Protein AF-A0A955RDA1-F1 (afdb_monomer_lite)

Radius of gyration: 28.71 Å; chains: 1; bounding box: 44×89×97 Å

pLDDT: mean 75.18, std 20.16, range [29.0, 97.94]

Sequence (264 aa):
MWWLALTSAWAAPAGDVTSTCAPGQLTEVRPADGAIVGPDVVVMAGFTGNCGIPAFQVVDDAAYTVQAELGVRDQVITYTPLSPLDPGTYTVMSWDYYTGVEQELSTFTVEAGADPVADPPAPVSLTVDAERSCVGGLSAFVTGTLTMPTDPTGWAVISLTVSTENGAQSTVTELWAGEPTIELRTTVFGGREVCVVATIENAAGDIVHTTDRTCAEAFDGCPDDTGLQGNAEEDPSGCGCATGGDGGWTLAGLALALLRRRRR

Structure (mmCIF, N/CA/C/O backbone):
data_AF-A0A955RDA1-F1
#
_entry.id   AF-A0A955RDA1-F1
#
loop_
_atom_site.group_PDB
_atom_site.id
_atom_site.type_symbol
_atom_site.label_atom_id
_atom_site.label_alt_id
_atom_site.label_comp_id
_atom_site.label_asym_id
_atom_site.label_entity_id
_atom_site.label_seq_id
_atom_site.pdbx_PDB_ins_code
_atom_site.Cartn_x
_atom_site.Cartn_y
_atom_site.Cartn_z
_atom_site.occupancy
_atom_site.B_iso_or_equiv
_atom_site.auth_seq_id
_atom_site.auth_comp_id
_atom_site.auth_asym_id
_atom_site.auth_atom_id
_atom_site.pdbx_PDB_model_num
ATOM 1 N N . MET A 1 1 ? -1.780 38.356 47.665 1.00 34.94 1 MET A N 1
ATOM 2 C CA . MET A 1 1 ? -1.761 37.228 46.712 1.00 34.94 1 MET A CA 1
ATOM 3 C C . MET A 1 1 ? -2.251 37.753 45.378 1.00 34.94 1 MET A C 1
ATOM 5 O O . MET A 1 1 ? -3.414 38.110 45.284 1.00 34.94 1 MET A O 1
ATOM 9 N N . TRP A 1 2 ? -1.350 37.907 44.412 1.00 29.00 2 TRP A N 1
ATOM 10 C CA . TRP A 1 2 ? -1.668 38.302 43.039 1.00 29.00 2 TRP A CA 1
ATOM 11 C C . TRP A 1 2 ? -1.389 37.086 42.154 1.00 29.00 2 TRP A C 1
ATOM 13 O O . TRP A 1 2 ? -0.291 36.538 42.214 1.00 29.00 2 TRP A O 1
ATOM 23 N N . TRP A 1 3 ? -2.395 36.638 41.405 1.00 31.70 3 TRP A N 1
ATOM 24 C CA . TRP A 1 3 ? -2.261 35.600 40.383 1.00 31.70 3 TRP A CA 1
ATOM 25 C C . TRP A 1 3 ? -1.814 36.260 39.075 1.00 31.70 3 TRP A C 1
ATOM 27 O O . TRP A 1 3 ? -2.473 37.182 38.598 1.00 31.70 3 TRP A O 1
ATOM 37 N N . LEU A 1 4 ? -0.703 35.798 38.503 1.00 43.72 4 LEU A N 1
ATOM 38 C CA . LEU A 1 4 ? -0.309 36.106 37.128 1.00 43.72 4 LEU A CA 1
ATOM 39 C C . LEU A 1 4 ? -0.913 35.033 36.218 1.00 43.72 4 LEU A C 1
ATOM 41 O O . LEU A 1 4 ? -0.471 33.887 36.228 1.00 43.72 4 LEU A O 1
ATOM 45 N N . ALA A 1 5 ? -1.935 35.411 35.452 1.00 39.62 5 ALA A N 1
ATOM 46 C CA . ALA A 1 5 ? -2.398 34.645 34.306 1.00 39.62 5 ALA A CA 1
ATOM 47 C C . ALA A 1 5 ? -1.409 34.871 33.153 1.00 39.62 5 ALA A C 1
ATOM 49 O O . ALA A 1 5 ? -1.331 35.965 32.597 1.00 39.62 5 ALA A O 1
ATOM 50 N N . LEU A 1 6 ? -0.625 33.847 32.821 1.00 38.38 6 LEU A N 1
ATOM 51 C CA . LEU A 1 6 ? 0.150 33.795 31.586 1.00 38.38 6 LEU A CA 1
ATOM 52 C C . LEU A 1 6 ? -0.786 33.321 30.474 1.00 38.38 6 LEU A C 1
ATOM 54 O O . LEU A 1 6 ? -1.032 32.130 30.319 1.00 38.38 6 LEU A O 1
ATOM 58 N N . THR A 1 7 ? -1.333 34.265 29.713 1.00 39.06 7 THR A N 1
ATOM 59 C CA . THR A 1 7 ? -1.915 33.974 28.403 1.00 39.06 7 THR A CA 1
ATOM 60 C C . THR A 1 7 ? -0.764 33.658 27.453 1.00 39.06 7 THR A C 1
ATOM 62 O O . THR A 1 7 ? -0.055 34.562 27.007 1.00 39.06 7 THR A O 1
ATOM 65 N N . SER A 1 8 ? -0.547 32.381 27.161 1.00 37.19 8 SER A N 1
ATOM 66 C CA . SER A 1 8 ? 0.287 31.931 26.050 1.00 37.19 8 SER A CA 1
ATOM 67 C C . SER A 1 8 ? -0.414 32.289 24.738 1.00 37.19 8 SER A C 1
ATOM 69 O O . SER A 1 8 ? -1.127 31.485 24.146 1.00 37.19 8 SER A O 1
ATOM 71 N N . ALA A 1 9 ? -0.230 33.529 24.288 1.00 37.16 9 ALA A N 1
ATOM 72 C CA . ALA A 1 9 ? -0.470 33.891 22.902 1.00 37.16 9 ALA A CA 1
ATOM 73 C C . ALA A 1 9 ? 0.606 33.186 22.067 1.00 37.16 9 ALA A C 1
ATOM 75 O O . ALA A 1 9 ? 1.753 33.631 22.016 1.00 37.16 9 ALA A O 1
ATOM 76 N N . TRP A 1 10 ? 0.253 32.048 21.471 1.00 46.31 10 TRP A N 1
ATOM 77 C CA . TRP A 1 10 ? 1.063 31.448 20.421 1.00 46.31 10 TRP A CA 1
ATOM 78 C C . TRP A 1 10 ? 1.068 32.435 19.257 1.00 46.31 10 TRP A C 1
ATOM 80 O O . TRP A 1 10 ? 0.040 32.699 18.635 1.00 46.31 10 TRP A O 1
ATOM 90 N N . ALA A 1 11 ? 2.219 33.061 19.032 1.00 35.66 11 ALA A N 1
ATOM 91 C CA . ALA A 1 11 ? 2.448 33.870 17.854 1.00 35.66 11 ALA A CA 1
ATOM 92 C C . ALA A 1 11 ? 2.353 32.945 16.636 1.00 35.66 11 ALA A C 1
ATOM 94 O O . ALA A 1 11 ? 3.215 32.090 16.446 1.00 35.66 11 ALA A O 1
ATOM 95 N N . ALA A 1 12 ? 1.303 33.101 15.829 1.00 38.84 12 ALA A N 1
ATOM 96 C CA . ALA A 1 12 ? 1.269 32.506 14.503 1.00 38.84 12 ALA A CA 1
ATOM 97 C C . ALA A 1 12 ? 2.437 33.102 13.697 1.00 38.84 12 ALA A C 1
ATOM 99 O O . ALA A 1 12 ? 2.541 34.335 13.626 1.00 38.84 12 ALA A O 1
ATOM 100 N N . PRO A 1 13 ? 3.345 32.296 13.121 1.00 40.00 13 PRO A N 1
ATOM 101 C CA . PRO A 1 13 ? 4.331 32.835 12.204 1.00 40.00 13 PRO A CA 1
ATOM 102 C C . PRO A 1 13 ? 3.598 33.423 10.993 1.00 40.00 13 PRO A C 1
ATOM 104 O O . PRO A 1 13 ? 2.998 32.713 10.193 1.00 40.00 13 PRO A O 1
ATOM 107 N N . ALA A 1 14 ? 3.640 34.751 10.878 1.00 42.72 14 ALA A N 1
ATOM 108 C CA . ALA A 1 14 ? 3.279 35.469 9.669 1.00 42.72 14 ALA A CA 1
ATOM 109 C C . ALA A 1 14 ? 4.355 35.193 8.614 1.00 42.72 14 ALA A C 1
ATOM 111 O O . ALA A 1 14 ? 5.395 35.851 8.562 1.00 42.72 14 ALA A O 1
ATOM 112 N N . GLY A 1 15 ? 4.100 34.182 7.800 1.00 35.94 15 GLY A N 1
ATOM 113 C CA . GLY A 1 15 ? 4.870 33.863 6.618 1.00 35.94 15 GLY A CA 1
ATOM 114 C C . GLY A 1 15 ? 4.020 32.967 5.745 1.00 35.94 15 GLY A C 1
ATOM 115 O O . GLY A 1 15 ? 4.116 31.752 5.865 1.00 35.94 15 GLY A O 1
ATOM 116 N N . ASP A 1 16 ? 3.203 33.567 4.875 1.00 45.34 16 ASP A N 1
ATOM 117 C CA . ASP A 1 16 ? 2.649 32.883 3.705 1.00 45.34 16 ASP A CA 1
ATOM 118 C C . ASP A 1 16 ? 3.821 32.510 2.788 1.00 45.34 16 ASP A C 1
ATOM 120 O O . ASP A 1 16 ? 4.103 33.145 1.769 1.00 45.34 16 ASP A O 1
ATOM 124 N N . VAL A 1 17 ? 4.552 31.468 3.175 1.00 44.44 17 VAL A N 1
ATOM 125 C CA . VAL A 1 17 ? 5.280 30.658 2.220 1.00 44.44 17 VAL A CA 1
ATOM 126 C C . VAL A 1 17 ? 4.176 29.913 1.492 1.00 44.44 17 VAL A C 1
ATOM 128 O O . VAL A 1 17 ? 3.706 28.875 1.947 1.00 44.44 17 VAL A O 1
ATOM 131 N N . THR A 1 18 ? 3.707 30.485 0.384 1.00 48.09 18 THR A N 1
ATOM 132 C CA . THR A 1 18 ? 2.924 29.743 -0.603 1.00 48.09 18 THR A CA 1
ATOM 133 C C . THR A 1 18 ? 3.854 28.680 -1.169 1.00 48.09 18 THR A C 1
ATOM 135 O O . THR A 1 18 ? 4.494 28.852 -2.204 1.00 48.09 18 THR A O 1
ATOM 138 N N . SER A 1 19 ? 4.015 27.594 -0.416 1.00 47.59 19 SER A N 1
ATOM 139 C CA . SER A 1 19 ? 4.599 26.371 -0.920 1.00 47.59 19 SER A CA 1
ATOM 140 C C . SER A 1 19 ? 3.778 26.024 -2.154 1.00 47.59 19 SER A C 1
ATOM 142 O O . SER A 1 19 ? 2.581 25.769 -2.060 1.00 47.59 19 SER A O 1
ATOM 144 N N . THR A 1 20 ? 4.392 26.061 -3.338 1.00 54.69 20 THR A N 1
ATOM 145 C CA . THR A 1 20 ? 3.747 25.594 -4.579 1.00 54.69 20 THR A CA 1
ATOM 146 C C . THR A 1 20 ? 3.548 24.080 -4.571 1.00 54.69 20 THR A C 1
ATOM 148 O O . THR A 1 20 ? 3.107 23.499 -5.558 1.00 54.69 20 THR A O 1
ATOM 151 N N . CYS A 1 21 ? 3.931 23.437 -3.474 1.00 58.72 21 CYS A N 1
ATOM 152 C CA . CYS A 1 21 ? 3.768 22.035 -3.239 1.00 58.72 21 CYS A CA 1
ATOM 153 C C . CYS A 1 21 ? 2.372 21.790 -2.661 1.00 58.72 21 CYS A C 1
ATOM 155 O O . CYS A 1 21 ? 2.090 22.175 -1.527 1.00 58.72 21 CYS A O 1
ATOM 157 N N . ALA A 1 22 ? 1.490 21.193 -3.464 1.00 61.47 22 ALA A N 1
ATOM 158 C CA . ALA A 1 22 ? 0.190 20.753 -2.980 1.00 61.47 22 ALA A CA 1
ATOM 159 C C . ALA A 1 22 ? 0.397 19.636 -1.941 1.00 61.47 22 ALA A C 1
ATOM 161 O O . ALA A 1 22 ? 1.207 18.739 -2.196 1.00 61.47 22 ALA A O 1
ATOM 162 N N . PRO A 1 23 ? -0.291 19.680 -0.788 1.00 65.50 23 PRO A N 1
ATOM 163 C CA . PRO A 1 23 ? -0.200 18.616 0.202 1.00 65.50 23 PRO A CA 1
ATOM 164 C C . PRO A 1 23 ? -0.571 17.274 -0.424 1.00 65.50 23 PRO A C 1
ATOM 166 O O . PRO A 1 23 ? -1.362 17.220 -1.373 1.00 65.50 23 PRO A O 1
ATOM 169 N N . GLY A 1 24 ? 0.021 16.203 0.110 1.00 72.81 24 GLY A N 1
ATOM 170 C CA . GLY A 1 24 ? -0.307 14.854 -0.321 1.00 72.81 24 GLY A CA 1
ATOM 171 C C . GLY A 1 24 ? -1.814 14.619 -0.205 1.00 72.81 24 GLY A C 1
ATOM 172 O O . GLY A 1 24 ? -2.384 14.820 0.866 1.00 72.81 24 GLY A O 1
ATOM 173 N N . GLN A 1 25 ? -2.477 14.240 -1.295 1.00 82.62 25 GLN A N 1
ATOM 174 C CA . GLN A 1 25 ? -3.901 13.919 -1.272 1.00 82.62 25 GLN A CA 1
ATOM 175 C C . GLN A 1 25 ? -4.067 12.468 -0.843 1.00 82.62 25 GLN A C 1
ATOM 177 O O . GLN A 1 25 ? -3.464 11.585 -1.452 1.00 82.62 25 GLN A O 1
ATOM 182 N N . LEU A 1 26 ? -4.882 12.228 0.187 1.00 86.56 26 LEU A N 1
ATOM 183 C CA . LEU A 1 26 ? -5.246 10.874 0.590 1.00 86.56 26 LEU A CA 1
ATOM 184 C C . LEU A 1 26 ? -5.910 10.167 -0.596 1.00 86.56 26 LEU A C 1
ATOM 186 O O . LEU A 1 26 ? -6.929 10.640 -1.103 1.00 86.56 26 LEU A O 1
ATOM 190 N N . THR A 1 27 ? -5.342 9.049 -1.028 1.00 87.06 27 THR A N 1
ATOM 191 C CA . THR A 1 27 ? -6.008 8.147 -1.972 1.00 87.06 27 THR A CA 1
ATOM 192 C C . THR A 1 27 ? -6.869 7.154 -1.222 1.00 87.06 27 THR A C 1
ATOM 194 O O . THR A 1 27 ? -8.008 6.906 -1.609 1.00 87.06 27 THR A O 1
ATOM 197 N N . GLU A 1 28 ? -6.342 6.632 -0.117 1.00 85.88 28 GLU A N 1
ATOM 198 C CA . GLU A 1 28 ? -6.996 5.596 0.655 1.00 85.88 28 GLU A CA 1
ATOM 199 C C . GLU A 1 28 ? -6.467 5.528 2.088 1.00 85.88 28 GLU A C 1
ATOM 201 O O . GLU A 1 28 ? -5.303 5.818 2.352 1.00 85.88 28 GLU A O 1
ATOM 206 N N . VAL A 1 29 ? -7.330 5.107 3.013 1.00 89.50 29 VAL A N 1
ATOM 207 C CA . VAL A 1 29 ? -6.980 4.769 4.393 1.00 89.50 29 VAL A CA 1
ATOM 208 C C . VAL A 1 29 ? -7.647 3.455 4.789 1.00 89.50 29 VAL A C 1
ATOM 210 O O . VAL A 1 29 ? -8.778 3.155 4.375 1.00 89.50 29 VAL A O 1
ATOM 213 N N . ARG A 1 30 ? -6.925 2.653 5.571 1.00 86.56 30 ARG A N 1
ATOM 214 C CA . ARG A 1 30 ? -7.402 1.401 6.151 1.00 86.56 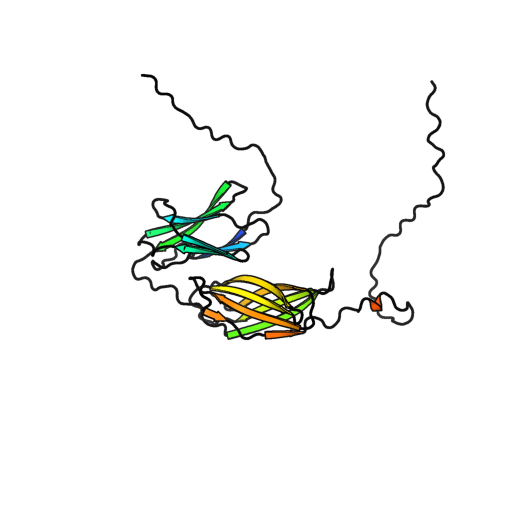30 ARG A CA 1
ATOM 215 C C . ARG A 1 30 ? -6.990 1.292 7.626 1.00 86.56 30 ARG A C 1
ATOM 217 O O . ARG A 1 30 ? -5.851 1.633 7.930 1.00 86.56 30 ARG A O 1
ATOM 224 N N . PRO A 1 31 ? -7.850 0.782 8.527 1.00 87.62 31 PRO A N 1
ATOM 225 C CA . PRO A 1 31 ? -9.229 0.348 8.286 1.00 87.62 31 PRO A CA 1
ATOM 226 C C . PRO A 1 31 ? -10.124 1.465 7.737 1.00 87.62 31 PRO A C 1
ATOM 228 O O . PRO A 1 31 ? -9.849 2.643 7.938 1.00 87.62 31 PRO A O 1
ATOM 231 N N . ALA A 1 32 ? -11.136 1.092 6.952 1.00 86.19 32 ALA A N 1
ATOM 232 C CA . ALA A 1 32 ? -12.073 2.071 6.409 1.00 86.19 32 ALA A CA 1
ATOM 233 C C . ALA A 1 32 ? -12.897 2.703 7.540 1.00 86.19 32 ALA A C 1
ATOM 235 O O . ALA A 1 32 ? -13.037 2.118 8.615 1.00 86.19 32 ALA A O 1
ATOM 236 N N . ASP A 1 33 ? -13.479 3.871 7.282 1.00 91.69 33 ASP A N 1
ATOM 237 C CA . ASP A 1 33 ? -14.340 4.526 8.262 1.00 91.69 33 ASP A CA 1
ATOM 238 C C . ASP A 1 33 ? -15.520 3.623 8.676 1.00 91.69 33 ASP A C 1
ATOM 240 O O . ASP A 1 33 ? -16.206 3.034 7.835 1.00 91.69 33 ASP A O 1
ATOM 244 N N . GLY A 1 34 ? -15.719 3.474 9.984 1.00 88.62 34 GLY A N 1
ATOM 245 C CA . GLY A 1 34 ? -16.698 2.580 10.600 1.00 88.62 34 GLY A CA 1
ATOM 246 C C . GLY A 1 34 ? -16.328 1.091 10.600 1.00 88.62 34 GLY A C 1
ATOM 247 O O . GLY A 1 34 ? -17.176 0.268 10.948 1.00 88.62 34 GLY A O 1
ATOM 248 N N . ALA A 1 35 ? -15.108 0.712 10.205 1.00 88.25 35 ALA A N 1
ATOM 249 C CA . ALA A 1 35 ? -14.690 -0.689 10.193 1.00 88.25 35 ALA A CA 1
ATOM 250 C C . ALA A 1 35 ? -14.601 -1.285 11.607 1.00 88.25 35 ALA A C 1
ATOM 252 O O . ALA A 1 35 ? -14.202 -0.612 12.556 1.00 88.25 35 ALA A O 1
ATOM 253 N N . ILE A 1 36 ? -14.914 -2.579 11.720 1.00 89.88 36 ILE A N 1
ATOM 254 C CA . ILE A 1 36 ? -14.702 -3.383 12.928 1.00 89.88 36 ILE A CA 1
ATOM 255 C C . ILE A 1 36 ? -13.543 -4.342 12.657 1.00 89.88 36 ILE A C 1
ATOM 257 O O . ILE A 1 36 ? -13.564 -5.061 11.656 1.00 89.88 36 ILE A O 1
ATOM 261 N N . VAL A 1 37 ? -12.533 -4.336 13.522 1.00 88.50 37 VAL A N 1
ATOM 262 C CA . VAL A 1 37 ? -11.271 -5.067 13.334 1.00 88.50 37 VAL A CA 1
ATOM 263 C C . VAL A 1 37 ? -10.818 -5.771 14.612 1.00 88.50 37 VAL A C 1
ATOM 265 O O . VAL A 1 37 ? -11.291 -5.475 15.711 1.00 88.50 37 VAL A O 1
ATOM 268 N N . GLY A 1 38 ? -9.891 -6.716 14.460 1.00 88.31 38 GLY A N 1
ATOM 269 C CA . GLY A 1 38 ? -9.217 -7.367 15.581 1.00 88.31 38 GLY A CA 1
ATOM 270 C C . GLY A 1 38 ? -8.158 -6.479 16.251 1.00 88.31 38 GLY A C 1
ATOM 271 O O . GLY A 1 38 ? -7.782 -5.435 15.715 1.00 88.31 38 GLY A O 1
ATOM 272 N N . PRO A 1 39 ? -7.648 -6.902 17.421 1.00 89.94 39 PRO A N 1
ATOM 273 C CA . PRO A 1 39 ? -6.680 -6.135 18.208 1.00 89.94 39 PRO A CA 1
ATOM 274 C C . PRO A 1 39 ? -5.299 -6.023 17.542 1.00 89.94 39 PRO A C 1
ATOM 276 O O . PRO A 1 39 ? -4.584 -5.058 17.788 1.00 89.94 39 PRO A O 1
ATOM 279 N N . ASP A 1 40 ? -4.941 -6.953 16.655 1.00 87.75 40 ASP A N 1
ATOM 280 C CA . ASP A 1 40 ? -3.674 -6.955 15.904 1.00 87.75 40 ASP A CA 1
ATOM 281 C C . ASP A 1 40 ? -3.772 -6.173 14.578 1.00 87.75 40 ASP A C 1
ATOM 283 O O . ASP A 1 40 ? -3.143 -6.517 13.577 1.00 87.75 40 ASP A O 1
ATOM 287 N N . VAL A 1 41 ? -4.623 -5.145 14.532 1.00 87.50 41 VAL A N 1
ATOM 288 C CA . VAL A 1 41 ? -4.814 -4.329 13.332 1.00 87.50 41 VAL A CA 1
ATOM 289 C C . VAL A 1 41 ? -3.553 -3.539 12.999 1.00 87.50 41 VAL A C 1
ATOM 291 O O . VAL A 1 41 ? -2.942 -2.912 13.861 1.00 87.50 41 VAL A O 1
ATOM 294 N N . VAL A 1 42 ? -3.214 -3.500 11.715 1.00 88.88 42 VAL A N 1
ATOM 295 C CA . VAL A 1 42 ? -2.256 -2.540 11.174 1.00 88.88 42 VAL A CA 1
ATOM 296 C C . VAL A 1 42 ? -3.018 -1.499 10.360 1.00 88.88 42 VAL A C 1
ATOM 298 O O . VAL A 1 42 ? -3.954 -1.822 9.628 1.00 88.88 42 VAL A O 1
ATOM 301 N N . VAL A 1 43 ? -2.654 -0.233 10.543 1.00 90.62 43 VAL A N 1
ATOM 302 C CA . VAL A 1 43 ? -3.303 0.900 9.883 1.00 90.62 43 VAL A CA 1
ATOM 303 C C . VAL A 1 43 ? -2.434 1.347 8.716 1.00 90.62 43 VAL A C 1
ATOM 305 O O . VAL A 1 43 ? -1.214 1.423 8.833 1.00 90.62 43 VAL A O 1
ATOM 308 N N . MET A 1 44 ? -3.052 1.658 7.585 1.00 90.25 44 MET A N 1
ATOM 309 C CA . MET A 1 44 ? -2.356 2.110 6.389 1.00 90.25 44 MET A CA 1
ATOM 310 C C . MET A 1 44 ? -3.011 3.329 5.775 1.00 90.25 44 MET A C 1
ATOM 312 O O . MET A 1 44 ? -4.230 3.487 5.842 1.00 90.25 44 MET A O 1
ATOM 316 N N . ALA A 1 45 ? -2.212 4.150 5.106 1.00 89.50 45 ALA A N 1
ATOM 317 C CA . ALA A 1 45 ? -2.731 5.214 4.263 1.00 89.50 45 ALA A CA 1
ATOM 318 C C . ALA A 1 45 ? -1.867 5.429 3.025 1.00 89.50 45 ALA A C 1
ATOM 320 O O . ALA A 1 45 ? -0.644 5.530 3.118 1.00 89.50 45 ALA A O 1
ATOM 321 N N . GLY A 1 46 ? -2.524 5.512 1.872 1.00 88.50 46 GLY A N 1
ATOM 322 C CA . GLY A 1 46 ? -1.928 5.902 0.604 1.00 88.50 46 GLY A CA 1
ATOM 323 C C . GLY A 1 46 ? -2.132 7.390 0.345 1.00 88.50 46 GLY A C 1
ATOM 324 O O . GLY A 1 46 ? -3.212 7.940 0.579 1.00 88.50 46 GLY A O 1
ATOM 325 N N . PHE A 1 47 ? -1.091 8.042 -0.162 1.00 86.19 47 PHE A N 1
ATOM 326 C CA . PHE A 1 47 ? -1.125 9.439 -0.571 1.00 86.19 47 PHE A CA 1
ATOM 327 C C . PHE A 1 47 ? -0.665 9.598 -2.021 1.00 86.19 47 PHE A C 1
ATOM 329 O O . PHE A 1 47 ? 0.075 8.788 -2.568 1.00 86.19 47 PHE A O 1
ATOM 336 N N . THR A 1 48 ? -1.080 10.687 -2.656 1.00 82.19 48 THR A N 1
ATOM 337 C CA . THR A 1 48 ? -0.549 11.138 -3.948 1.00 82.19 48 THR A CA 1
ATOM 338 C C . THR A 1 48 ? 0.033 12.529 -3.808 1.00 82.19 48 THR A C 1
ATOM 340 O O . THR A 1 48 ? -0.484 13.346 -3.057 1.00 82.19 48 THR A O 1
ATOM 343 N N . GLY A 1 49 ? 1.093 12.830 -4.553 1.00 73.50 49 GLY A N 1
ATOM 344 C CA . GLY A 1 49 ? 1.727 14.147 -4.547 1.00 73.50 49 GLY A CA 1
ATOM 345 C C . GLY A 1 49 ? 3.240 14.074 -4.372 1.00 73.50 49 GLY A C 1
ATOM 346 O O . GLY A 1 49 ? 3.810 13.031 -4.069 1.00 73.50 49 GLY A O 1
ATOM 347 N N . ASN A 1 50 ? 3.900 15.213 -4.582 1.00 64.44 50 ASN A N 1
ATOM 348 C CA . ASN A 1 50 ? 5.366 15.302 -4.651 1.00 64.44 50 ASN A CA 1
ATOM 349 C C . ASN A 1 50 ? 5.990 15.971 -3.417 1.00 64.44 50 ASN A C 1
ATOM 351 O O . ASN A 1 50 ? 7.183 16.266 -3.402 1.00 64.44 50 ASN A O 1
ATOM 355 N N . CYS A 1 51 ? 5.179 16.270 -2.405 1.00 66.25 51 CYS A N 1
ATOM 356 C CA . CYS A 1 51 ? 5.471 17.308 -1.414 1.00 66.25 51 CYS A CA 1
ATOM 357 C C . CYS A 1 51 ? 5.774 16.769 -0.024 1.00 66.25 51 CYS A C 1
ATOM 359 O O . CYS A 1 51 ? 5.770 17.511 0.955 1.00 66.25 51 CYS A O 1
ATOM 361 N N . GLY A 1 52 ? 6.078 15.476 0.033 1.00 67.25 52 GLY A N 1
ATOM 362 C CA . GLY A 1 52 ? 6.193 14.741 1.273 1.00 67.25 52 GLY A CA 1
ATOM 363 C C . GLY A 1 52 ? 4.842 14.212 1.734 1.00 67.25 52 GLY A C 1
ATOM 364 O O . GLY A 1 52 ? 3.776 14.617 1.272 1.00 67.25 52 GLY A O 1
ATOM 365 N N . ILE A 1 53 ? 4.940 13.257 2.639 1.00 75.19 53 ILE A N 1
ATOM 366 C CA . ILE A 1 53 ? 3.819 12.546 3.227 1.00 75.19 53 ILE A CA 1
ATOM 367 C C . ILE A 1 53 ? 3.455 13.283 4.522 1.00 75.19 53 ILE A C 1
ATOM 369 O O . ILE A 1 53 ? 4.375 13.690 5.245 1.00 75.19 53 ILE A O 1
ATOM 373 N N . PRO A 1 54 ? 2.161 13.512 4.816 1.00 82.50 54 PRO A N 1
ATOM 374 C CA . PRO A 1 54 ? 1.774 14.134 6.073 1.00 82.50 54 PRO A CA 1
ATOM 375 C C . PRO A 1 54 ? 2.197 13.242 7.238 1.00 82.50 54 PRO A C 1
ATOM 377 O O . PRO A 1 54 ? 2.398 12.035 7.099 1.00 82.50 54 PRO A O 1
ATOM 380 N N . ALA A 1 55 ? 2.317 13.826 8.419 1.00 87.25 55 ALA A N 1
ATOM 381 C CA . ALA A 1 55 ? 2.447 12.992 9.595 1.00 87.25 55 ALA A CA 1
ATOM 382 C C . ALA A 1 55 ? 1.148 12.237 9.850 1.00 87.25 55 ALA A C 1
ATOM 384 O O . ALA A 1 55 ? 0.065 12.700 9.489 1.00 87.25 55 ALA A O 1
ATOM 385 N N . PHE A 1 56 ? 1.274 11.089 10.502 1.00 90.81 56 PHE A N 1
ATOM 386 C CA . PHE A 1 56 ? 0.203 10.121 10.628 1.00 90.81 56 PHE A CA 1
ATOM 387 C C . PHE A 1 56 ? 0.239 9.490 12.011 1.00 90.81 56 PHE A C 1
ATOM 389 O O . PHE A 1 56 ? 1.306 9.106 12.497 1.00 90.81 56 PHE A O 1
ATOM 396 N N . GLN A 1 57 ? -0.919 9.403 12.651 1.00 94.62 57 GLN A N 1
ATOM 397 C CA . GLN A 1 57 ? -1.048 8.803 13.970 1.00 94.62 57 GLN A CA 1
ATOM 398 C C . GLN A 1 57 ? -2.416 8.161 14.153 1.00 94.62 57 GLN A C 1
ATOM 400 O O . GLN A 1 57 ? -3.403 8.581 13.551 1.00 94.62 57 GLN A O 1
ATOM 405 N N . VAL A 1 58 ? -2.469 7.180 15.044 1.00 96.81 58 VAL A N 1
ATOM 406 C CA . VAL A 1 58 ? -3.715 6.593 15.529 1.00 96.81 58 VAL A CA 1
ATOM 407 C C . VAL A 1 58 ? -3.890 7.030 16.974 1.00 96.81 58 VAL A C 1
ATOM 409 O O . VAL A 1 58 ? -2.947 6.952 17.765 1.00 96.81 58 VAL A O 1
ATOM 412 N N . VAL A 1 59 ? -5.077 7.522 17.308 1.00 96.94 59 VAL A N 1
ATOM 413 C CA . VAL A 1 59 ? -5.438 7.923 18.670 1.00 96.94 59 VAL A CA 1
ATOM 414 C C . VAL A 1 59 ? -6.602 7.083 19.176 1.00 96.94 59 VAL A C 1
ATOM 416 O O . VAL A 1 59 ? -7.451 6.671 18.387 1.00 96.94 59 VAL A O 1
ATOM 419 N N . ASP A 1 60 ? -6.625 6.806 20.475 1.00 96.25 60 ASP A N 1
ATOM 420 C CA . ASP A 1 60 ? -7.769 6.174 21.136 1.00 96.25 60 ASP A CA 1
ATOM 421 C C . ASP A 1 60 ? -8.902 7.181 21.421 1.00 96.25 60 ASP A C 1
ATOM 423 O O . ASP A 1 60 ? -8.798 8.380 21.140 1.00 96.25 60 ASP A O 1
ATOM 427 N N . ASP A 1 61 ? -10.003 6.695 21.993 1.00 92.75 61 ASP A N 1
ATOM 428 C CA . ASP A 1 61 ? -11.175 7.497 22.364 1.00 92.75 61 ASP A CA 1
ATOM 429 C C . ASP A 1 61 ? -10.885 8.553 23.449 1.00 92.75 61 ASP A C 1
ATOM 431 O O . ASP A 1 61 ? -11.609 9.546 23.573 1.00 92.75 61 ASP A O 1
ATOM 435 N N . ALA A 1 62 ? -9.803 8.373 24.206 1.00 94.19 62 ALA A N 1
ATOM 436 C CA . ALA A 1 62 ? -9.273 9.329 25.168 1.00 94.19 62 ALA A CA 1
ATOM 437 C C . ALA A 1 62 ? -8.249 10.306 24.550 1.00 94.19 62 ALA A C 1
ATOM 439 O O . ALA A 1 62 ? -7.679 11.133 25.272 1.00 94.19 62 ALA A O 1
ATOM 440 N N . ALA A 1 63 ? -8.069 10.265 23.226 1.00 91.62 63 ALA A N 1
ATOM 441 C CA . ALA A 1 63 ? -7.134 11.065 22.440 1.00 91.62 63 ALA A CA 1
ATOM 442 C C . ALA A 1 63 ? -5.649 10.836 22.782 1.00 91.62 63 ALA A C 1
ATOM 444 O O . ALA A 1 63 ? -4.809 11.711 22.543 1.00 91.62 63 ALA A O 1
ATOM 445 N N . TYR A 1 64 ? -5.295 9.670 23.325 1.00 94.88 64 TYR A N 1
ATOM 446 C CA . TYR A 1 64 ? -3.904 9.257 23.466 1.00 94.88 64 TYR A CA 1
ATOM 447 C C . TYR A 1 64 ? -3.398 8.619 22.177 1.00 94.88 64 TYR A C 1
ATOM 449 O O . TYR A 1 64 ? -4.036 7.744 21.596 1.00 94.88 64 TYR A O 1
ATOM 457 N N . THR A 1 65 ? -2.207 9.033 21.745 1.00 96.19 65 THR A N 1
ATOM 458 C CA . THR A 1 65 ? -1.529 8.424 20.599 1.00 96.19 65 THR A CA 1
ATOM 459 C C . THR A 1 65 ? -1.098 6.999 20.930 1.00 96.19 65 THR A C 1
ATOM 461 O O . THR A 1 65 ? -0.317 6.768 21.862 1.00 96.19 65 THR A O 1
ATOM 464 N N . VAL A 1 66 ? -1.563 6.056 20.115 1.00 96.88 66 VAL A N 1
ATOM 465 C CA . VAL A 1 66 ? -1.112 4.666 20.120 1.00 96.88 66 VAL A CA 1
ATOM 466 C C . VAL A 1 66 ? 0.399 4.634 19.868 1.00 96.88 66 VAL A C 1
ATOM 468 O O . VAL A 1 66 ? 0.951 5.446 19.131 1.00 96.88 66 VAL A O 1
ATOM 471 N N . GLN A 1 67 ? 1.123 3.734 20.524 1.00 96.62 67 GLN A N 1
ATOM 472 C CA . GLN A 1 67 ? 2.545 3.551 20.225 1.00 96.62 67 GLN A CA 1
ATOM 473 C C . GLN A 1 67 ? 2.689 2.555 19.078 1.00 96.62 67 GLN A C 1
ATOM 475 O O . GLN A 1 67 ? 2.102 1.474 19.133 1.00 96.62 67 GLN A O 1
ATOM 480 N N . ALA A 1 68 ? 3.474 2.902 18.060 1.00 94.50 68 ALA A N 1
ATOM 481 C CA . ALA A 1 68 ? 3.596 2.104 16.846 1.00 94.50 68 ALA A CA 1
ATOM 482 C C . ALA A 1 68 ? 4.963 2.234 16.174 1.00 94.50 68 ALA A C 1
ATOM 484 O O . ALA A 1 68 ? 5.681 3.221 16.361 1.00 94.50 68 ALA A O 1
ATOM 485 N N . GLU A 1 69 ? 5.280 1.247 15.343 1.00 92.12 69 GLU A N 1
ATOM 486 C CA . GLU A 1 69 ? 6.286 1.362 14.294 1.00 92.12 69 GLU A CA 1
ATOM 487 C C . GLU A 1 69 ? 5.667 2.017 13.056 1.00 92.12 69 GLU A C 1
ATOM 489 O O . GLU A 1 69 ? 4.557 1.685 12.638 1.00 92.12 69 GLU A O 1
ATOM 494 N N . LEU A 1 70 ? 6.402 2.968 12.476 1.00 90.44 70 LEU A N 1
ATOM 495 C CA . LEU A 1 70 ? 6.017 3.686 11.265 1.00 90.44 70 LEU A CA 1
ATOM 496 C C . LEU A 1 70 ? 6.883 3.220 10.092 1.00 90.44 70 LEU A C 1
ATOM 498 O O . LEU A 1 70 ? 8.099 3.419 10.095 1.00 90.44 70 LEU A O 1
ATOM 502 N N . GLY A 1 71 ? 6.243 2.643 9.080 1.00 85.62 71 GLY A N 1
ATOM 503 C CA . GLY A 1 71 ? 6.830 2.326 7.782 1.00 85.62 71 GLY A CA 1
ATOM 504 C C . GLY A 1 71 ? 6.378 3.328 6.723 1.00 85.62 71 GLY A C 1
ATOM 505 O O . GLY A 1 71 ? 5.220 3.734 6.707 1.00 85.62 71 GLY A O 1
ATOM 506 N N . VAL A 1 72 ? 7.284 3.740 5.834 1.00 85.31 72 VAL A N 1
ATOM 507 C CA . VAL A 1 72 ? 6.970 4.652 4.725 1.00 85.31 72 VAL A CA 1
ATOM 508 C C . VAL A 1 72 ? 7.639 4.159 3.442 1.00 85.31 72 VAL A C 1
ATOM 510 O O . VAL A 1 72 ? 8.865 4.022 3.410 1.00 85.31 72 VAL A O 1
ATOM 513 N N . ARG A 1 73 ? 6.858 3.923 2.378 1.00 81.75 73 ARG A N 1
ATOM 514 C CA . ARG A 1 73 ? 7.355 3.507 1.050 1.00 81.75 73 ARG A CA 1
ATOM 515 C C . ARG A 1 73 ? 6.490 4.090 -0.076 1.00 81.75 73 ARG A C 1
ATOM 517 O O . ARG A 1 73 ? 5.284 3.907 -0.059 1.00 81.75 73 ARG A O 1
ATOM 524 N N . ASP A 1 74 ? 7.105 4.798 -1.029 1.00 76.75 74 ASP A N 1
ATOM 525 C CA . ASP A 1 74 ? 6.483 5.416 -2.223 1.00 76.75 74 ASP A CA 1
ATOM 526 C C . ASP A 1 74 ? 5.074 6.014 -2.015 1.00 76.75 74 ASP A C 1
ATOM 528 O O . ASP A 1 74 ? 4.181 5.795 -2.822 1.00 76.75 74 ASP A O 1
ATOM 532 N N . GLN A 1 75 ? 4.888 6.815 -0.958 1.00 83.69 75 GLN A N 1
ATOM 533 C CA . GLN A 1 75 ? 3.615 7.460 -0.566 1.00 83.69 75 GLN A CA 1
ATOM 534 C C . GLN A 1 75 ? 2.608 6.597 0.209 1.00 83.69 75 GLN A C 1
ATOM 536 O O . GLN A 1 75 ? 1.531 7.084 0.549 1.00 83.69 75 GLN A O 1
ATOM 541 N N . VAL A 1 76 ? 2.962 5.366 0.567 1.00 86.06 76 VAL A N 1
ATOM 542 C CA . VAL A 1 76 ? 2.191 4.534 1.494 1.00 86.06 76 VAL A CA 1
ATOM 543 C C . VAL A 1 76 ? 2.815 4.602 2.887 1.00 86.06 76 VAL A C 1
ATOM 545 O O . VAL A 1 76 ? 4.023 4.403 3.050 1.00 86.06 76 VAL A O 1
ATOM 548 N N . ILE A 1 77 ? 1.988 4.894 3.888 1.00 88.81 77 ILE A N 1
ATOM 549 C CA . ILE A 1 77 ? 2.320 4.798 5.310 1.00 88.81 77 ILE A CA 1
ATOM 550 C C . ILE A 1 77 ? 1.739 3.499 5.852 1.00 88.81 77 ILE A C 1
ATOM 552 O O . ILE A 1 77 ? 0.558 3.224 5.643 1.00 88.81 77 ILE A O 1
ATOM 556 N N . THR A 1 78 ? 2.545 2.770 6.614 1.00 88.56 78 THR A N 1
ATOM 557 C CA . THR A 1 78 ? 2.118 1.646 7.449 1.00 88.56 78 THR A CA 1
ATOM 558 C C . THR A 1 78 ? 2.353 2.009 8.911 1.00 88.56 78 THR A C 1
ATOM 560 O O . THR A 1 78 ? 3.421 2.501 9.274 1.00 88.56 78 THR A O 1
ATOM 563 N N . TYR A 1 79 ? 1.349 1.789 9.749 1.00 91.94 79 TYR A N 1
ATOM 564 C CA . TYR A 1 79 ? 1.336 2.113 11.167 1.00 91.94 79 TYR A CA 1
ATOM 565 C C . TYR A 1 79 ? 0.990 0.850 11.951 1.00 91.94 79 TYR A C 1
ATOM 567 O O . TYR A 1 79 ? -0.173 0.445 12.019 1.00 91.94 79 TYR A O 1
ATOM 575 N N . THR A 1 80 ? 2.016 0.226 12.523 1.00 91.06 80 THR A N 1
ATOM 576 C CA . THR A 1 80 ? 1.920 -1.071 13.199 1.00 91.06 80 THR A CA 1
ATOM 577 C C . THR A 1 80 ? 1.958 -0.855 14.708 1.00 91.06 80 THR A C 1
ATOM 579 O O . THR A 1 80 ? 3.024 -0.510 15.229 1.00 91.06 80 THR A O 1
ATOM 582 N N . PRO A 1 81 ? 0.840 -1.029 15.437 1.00 92.56 81 PRO A N 1
ATOM 583 C CA . PRO A 1 81 ? 0.835 -0.919 16.891 1.00 92.56 81 PRO A CA 1
ATOM 584 C C . PRO A 1 81 ? 1.905 -1.815 17.530 1.00 92.56 81 PRO A C 1
ATOM 586 O O . PRO A 1 81 ? 2.046 -2.982 17.177 1.00 92.56 81 PRO A O 1
ATOM 589 N N . LEU A 1 82 ? 2.651 -1.285 18.505 1.00 92.75 82 LEU A N 1
ATOM 590 C CA . LEU A 1 82 ? 3.681 -2.049 19.233 1.00 92.75 82 LEU A CA 1
ATOM 591 C C . LEU A 1 82 ? 3.090 -3.149 20.121 1.00 92.75 82 LEU A C 1
ATOM 593 O O . LEU A 1 82 ? 3.811 -3.975 20.684 1.00 92.75 82 LEU A O 1
ATOM 597 N N . SER A 1 83 ? 1.787 -3.100 20.358 1.00 92.06 83 SER A N 1
ATOM 598 C CA . SER A 1 83 ? 1.050 -4.061 21.164 1.00 92.06 83 SER A CA 1
ATOM 599 C C . SER A 1 83 ? -0.374 -4.166 20.622 1.00 92.06 83 SER A C 1
ATOM 601 O O . SER A 1 83 ? -0.858 -3.178 20.061 1.00 92.06 83 SER A O 1
ATOM 603 N N . PRO A 1 84 ? -1.043 -5.319 20.802 1.00 91.50 84 PRO A N 1
ATOM 604 C CA . PRO A 1 84 ? -2.439 -5.465 20.416 1.00 91.50 84 PRO A CA 1
ATOM 605 C C . PRO A 1 84 ? -3.283 -4.360 21.056 1.00 91.50 84 PRO A C 1
ATOM 607 O O . PRO A 1 84 ? -3.094 -4.035 22.232 1.00 91.50 84 PRO A O 1
ATOM 610 N N . LEU A 1 85 ? -4.182 -3.772 20.273 1.00 93.31 85 LEU A N 1
ATOM 611 C CA . LEU A 1 85 ? -5.059 -2.703 20.726 1.00 93.31 85 LEU A CA 1
ATOM 612 C C . LEU A 1 85 ? -6.133 -3.249 21.666 1.00 93.31 85 LEU A C 1
ATOM 614 O O . LEU A 1 85 ? -6.669 -4.342 21.466 1.00 93.31 85 LEU A O 1
ATOM 618 N N . ASP A 1 86 ? -6.469 -2.465 22.685 1.00 94.69 86 ASP A N 1
ATOM 619 C CA . ASP A 1 86 ? -7.594 -2.777 23.554 1.00 94.69 86 ASP A CA 1
ATOM 620 C C . ASP A 1 86 ? -8.923 -2.579 22.799 1.00 94.69 86 ASP A C 1
ATOM 622 O O . ASP A 1 86 ? -9.001 -1.788 21.857 1.00 94.69 86 ASP A O 1
ATOM 626 N N . PRO A 1 87 ? -10.007 -3.274 23.182 1.00 95.06 87 PRO A N 1
ATOM 627 C CA . PRO A 1 87 ? -11.312 -3.031 22.585 1.00 95.06 87 PRO A CA 1
ATOM 628 C C . PRO A 1 87 ? -11.770 -1.587 22.808 1.00 95.06 87 PRO A C 1
ATOM 630 O O . PRO A 1 87 ? -11.836 -1.118 23.946 1.00 95.06 87 PRO A O 1
ATOM 633 N N . GLY A 1 88 ? -12.130 -0.898 21.729 1.00 95.62 88 GLY A N 1
ATOM 634 C CA . GLY A 1 88 ? -12.446 0.525 21.771 1.00 95.62 88 GLY A CA 1
ATOM 635 C C . GLY A 1 88 ? -12.554 1.147 20.386 1.00 95.62 88 GLY A C 1
ATOM 636 O O . GLY A 1 88 ? -12.392 0.471 19.370 1.00 95.62 88 GLY A O 1
ATOM 637 N N . THR A 1 89 ? -12.849 2.442 20.349 1.00 97.25 89 THR A N 1
ATOM 638 C CA . THR A 1 89 ? -12.867 3.224 19.109 1.00 97.25 89 THR A CA 1
ATOM 639 C C . THR A 1 89 ? -11.548 3.962 18.958 1.00 97.25 89 THR A C 1
ATOM 641 O O . THR A 1 89 ? -11.063 4.569 19.910 1.00 97.25 89 THR A O 1
ATOM 644 N N . TYR A 1 90 ? -10.999 3.925 17.751 1.00 97.75 90 TYR A N 1
ATOM 645 C CA . TYR A 1 90 ? -9.743 4.558 17.393 1.00 97.75 90 TYR A CA 1
ATOM 646 C C . TYR A 1 90 ? -9.939 5.451 16.178 1.00 97.75 90 TYR A C 1
ATOM 648 O O . TYR A 1 90 ? -10.687 5.118 15.257 1.00 97.75 90 TYR A O 1
ATOM 656 N N . THR A 1 91 ? -9.227 6.569 16.160 1.00 97.94 91 THR A N 1
ATOM 657 C CA . THR A 1 91 ? -9.290 7.550 15.082 1.00 97.94 91 THR A CA 1
ATOM 658 C C . THR A 1 91 ? -7.924 7.688 14.429 1.00 97.94 91 THR A C 1
ATOM 660 O O . THR A 1 91 ? -6.898 7.857 15.089 1.00 97.94 91 THR A O 1
ATOM 663 N N . VAL A 1 92 ? -7.914 7.615 13.104 1.00 96.88 92 VAL A N 1
ATOM 664 C CA . VAL A 1 92 ? -6.741 7.837 12.268 1.00 96.88 92 VAL A CA 1
ATOM 665 C C . VAL A 1 92 ? -6.669 9.313 11.918 1.00 96.88 92 VAL A C 1
ATOM 667 O O . VAL A 1 92 ? -7.564 9.860 11.272 1.00 96.88 92 VAL A O 1
ATOM 670 N N . MET A 1 93 ? -5.577 9.948 12.316 1.00 95.06 93 MET A N 1
ATOM 671 C CA . MET A 1 93 ? -5.338 11.371 12.133 1.00 95.06 93 MET A CA 1
ATOM 672 C C . MET A 1 93 ? -4.125 11.585 11.235 1.00 95.06 93 MET A C 1
ATOM 674 O O . MET A 1 93 ? -3.111 10.894 11.354 1.00 95.06 93 MET A O 1
ATOM 678 N N . SER A 1 94 ? -4.205 12.606 10.389 1.00 91.31 94 SER A N 1
ATOM 679 C CA . SER A 1 94 ? -3.048 13.154 9.692 1.00 91.31 94 SER A CA 1
ATOM 680 C C . SER A 1 94 ? -2.852 14.625 10.009 1.00 91.31 94 SER A C 1
ATOM 682 O O . SER A 1 94 ? -3.799 15.341 10.337 1.00 91.31 94 SER A O 1
ATOM 684 N N . TRP A 1 95 ? -1.607 15.067 9.915 1.00 86.62 95 TRP A N 1
ATOM 685 C CA . TRP A 1 95 ? -1.226 16.456 10.103 1.00 86.62 95 TRP A CA 1
ATOM 686 C C . TRP A 1 95 ? -0.291 16.878 8.972 1.00 86.62 95 TRP A C 1
ATOM 688 O O . TRP A 1 95 ? 0.754 16.266 8.727 1.00 86.62 95 TRP A O 1
ATOM 698 N N . ASP A 1 96 ? -0.667 17.949 8.283 1.00 80.81 96 ASP A N 1
ATOM 699 C CA . ASP A 1 96 ? 0.188 18.586 7.294 1.00 80.81 96 ASP A CA 1
ATOM 700 C C . ASP A 1 96 ? 1.184 19.521 7.995 1.00 80.81 96 ASP A C 1
ATOM 702 O O . ASP A 1 96 ? 0.811 20.536 8.591 1.00 80.81 96 ASP A O 1
ATOM 706 N N . TYR A 1 97 ? 2.475 19.190 7.893 1.00 71.62 97 TYR A N 1
ATOM 707 C CA . TYR A 1 97 ? 3.572 19.963 8.483 1.00 71.62 97 TYR A CA 1
ATOM 708 C C . TYR A 1 97 ? 3.575 21.430 8.049 1.00 71.62 97 TYR A C 1
ATOM 710 O O . TYR A 1 97 ? 3.918 22.313 8.836 1.00 71.62 97 TYR A O 1
ATOM 718 N N . TYR A 1 98 ? 3.222 21.697 6.794 1.00 71.50 98 TYR A N 1
ATOM 719 C CA . TYR A 1 98 ? 3.355 23.015 6.190 1.00 71.50 98 TYR A CA 1
ATOM 720 C C . TYR A 1 98 ? 2.174 23.919 6.515 1.00 71.50 98 TYR A C 1
ATOM 722 O O . TYR A 1 98 ? 2.369 25.112 6.748 1.00 71.50 98 TYR A O 1
ATOM 730 N N . THR A 1 99 ? 0.962 23.367 6.540 1.00 74.62 99 THR A N 1
ATOM 731 C CA . THR A 1 99 ? -0.254 24.141 6.830 1.00 74.62 99 THR A CA 1
ATOM 732 C C . THR A 1 99 ? -0.645 24.104 8.306 1.00 74.62 99 THR A C 1
ATOM 734 O O . THR A 1 99 ? -1.401 24.963 8.758 1.00 74.62 99 THR A O 1
ATOM 737 N N . GLY A 1 100 ? -0.126 23.138 9.071 1.00 75.50 100 GLY A N 1
ATOM 738 C CA . GLY A 1 100 ? -0.525 22.892 10.456 1.00 75.50 100 GLY A CA 1
ATOM 739 C C . GLY A 1 100 ? -1.962 22.385 10.587 1.00 75.50 100 GLY A C 1
ATOM 740 O O . GLY A 1 100 ? -2.514 22.417 11.684 1.00 75.50 100 GLY A O 1
ATOM 741 N N . VAL A 1 101 ? -2.584 21.965 9.481 1.00 81.31 101 VAL A N 1
ATOM 742 C CA . VAL A 1 101 ? -3.955 21.456 9.471 1.00 81.31 101 VAL A CA 1
ATOM 743 C C . VAL A 1 101 ? -3.943 19.995 9.896 1.00 81.31 101 VAL A C 1
ATOM 745 O O . VAL A 1 101 ? -3.244 19.170 9.307 1.00 81.31 101 VAL A O 1
ATOM 748 N N . GLU A 1 102 ? -4.734 19.696 10.921 1.00 87.75 102 GLU A N 1
ATOM 749 C CA . GLU A 1 102 ? -5.070 18.335 11.321 1.00 87.75 102 GLU A CA 1
ATOM 750 C C . GLU A 1 102 ? -6.332 17.880 10.589 1.00 87.75 102 GLU A C 1
ATOM 752 O O . GLU A 1 102 ? -7.297 18.638 10.444 1.00 87.75 102 GLU A O 1
ATOM 757 N N . GLN A 1 103 ? -6.325 16.630 10.144 1.00 90.06 103 GLN A N 1
ATOM 758 C CA . GLN A 1 103 ? -7.438 16.010 9.451 1.00 90.06 103 GLN A CA 1
ATOM 759 C C . GLN A 1 103 ? -7.661 14.593 9.974 1.00 90.06 103 GLN A C 1
ATOM 761 O O . GLN A 1 103 ? -6.750 13.764 9.966 1.00 90.06 103 GLN A O 1
ATOM 766 N N . GLU A 1 104 ? -8.901 14.310 10.360 1.00 94.00 104 GLU A N 1
ATOM 767 C CA . GLU A 1 104 ? -9.382 12.948 10.569 1.00 94.00 104 GLU A CA 1
ATOM 768 C C . GLU A 1 104 ? -9.536 12.246 9.216 1.00 94.00 104 GLU A C 1
ATOM 770 O O . GLU A 1 104 ? -10.184 12.765 8.302 1.00 94.00 104 GLU A O 1
ATOM 775 N N . LEU A 1 105 ? -8.904 11.083 9.079 1.00 93.25 105 LEU A N 1
ATOM 776 C CA . LEU A 1 105 ? -8.931 10.286 7.854 1.00 93.25 105 LEU A CA 1
ATOM 777 C C . LEU A 1 105 ? -9.971 9.168 7.924 1.00 93.25 105 LEU A C 1
ATOM 779 O O . LEU A 1 105 ? -10.640 8.897 6.932 1.00 93.25 105 LEU A O 1
ATOM 783 N N . SER A 1 106 ? -10.090 8.517 9.082 1.00 95.31 106 SER A N 1
ATOM 784 C CA . SER A 1 106 ? -11.067 7.453 9.336 1.00 95.31 106 SER A CA 1
ATOM 785 C C . SER A 1 106 ? -11.185 7.175 10.828 1.00 95.31 106 SER A C 1
ATOM 787 O O . SER A 1 106 ? -10.236 7.413 11.576 1.00 95.31 106 SER A O 1
ATOM 789 N N . THR A 1 107 ? -12.305 6.595 11.236 1.00 96.69 107 THR A N 1
ATOM 790 C CA . THR A 1 107 ? -12.509 6.049 12.576 1.00 96.69 107 THR A CA 1
ATOM 791 C C . THR A 1 107 ? -12.857 4.560 12.480 1.00 96.69 107 THR A C 1
ATOM 793 O O . THR A 1 107 ? -13.610 4.152 11.602 1.00 96.69 107 THR A O 1
ATOM 796 N N . PHE A 1 108 ? -12.323 3.722 13.370 1.00 94.81 108 PHE A N 1
ATOM 797 C CA . PHE A 1 108 ? -12.589 2.278 13.399 1.00 94.81 108 PHE A CA 1
ATOM 798 C C . PHE A 1 108 ? -12.769 1.759 14.829 1.00 94.81 108 PHE A C 1
ATOM 800 O O . PHE A 1 108 ? -12.406 2.418 15.802 1.00 94.81 108 PHE A O 1
ATOM 807 N N . THR A 1 109 ? -13.344 0.567 14.966 1.00 95.62 109 THR A N 1
ATOM 808 C CA . THR A 1 109 ? -13.607 -0.081 16.253 1.00 95.62 109 THR A CA 1
ATOM 809 C C . THR A 1 109 ? -12.840 -1.393 16.357 1.00 95.62 109 THR A C 1
ATOM 811 O O . THR A 1 109 ? -12.897 -2.232 15.461 1.00 95.62 109 THR A O 1
ATOM 814 N N . VAL A 1 110 ? -12.139 -1.583 17.470 1.00 94.19 110 VAL A N 1
ATOM 815 C CA . VAL A 1 110 ? -11.474 -2.837 17.824 1.00 94.19 110 VAL A CA 1
ATOM 816 C C . VAL A 1 110 ? -12.417 -3.671 18.685 1.00 94.19 110 VAL A C 1
ATOM 818 O O . VAL A 1 110 ? -12.888 -3.207 19.726 1.00 94.19 110 VAL A O 1
ATOM 821 N N . GLU A 1 111 ? -12.667 -4.916 18.283 1.00 93.19 111 GLU A N 1
ATOM 822 C CA . GLU A 1 111 ? -13.445 -5.884 19.061 1.00 93.19 111 GLU A CA 1
ATOM 823 C C . GLU A 1 111 ? -12.618 -7.130 19.397 1.00 93.19 111 GLU A C 1
ATOM 825 O O . GLU A 1 111 ? -11.926 -7.713 18.559 1.00 93.19 111 GLU A O 1
ATOM 830 N N . ALA A 1 112 ? -12.727 -7.586 20.648 1.00 81.06 112 ALA A N 1
ATOM 831 C CA . ALA A 1 112 ? -12.118 -8.841 21.064 1.00 81.06 112 ALA A CA 1
ATOM 832 C C . ALA A 1 112 ? -12.804 -10.019 20.351 1.00 81.06 112 ALA A C 1
ATOM 834 O O . ALA A 1 112 ? -13.992 -10.268 20.553 1.00 81.06 112 ALA A O 1
ATOM 835 N N . GLY A 1 113 ? -12.037 -10.771 19.560 1.00 70.81 113 GLY A N 1
ATOM 836 C CA . GLY A 1 113 ? -12.528 -11.946 18.836 1.00 70.81 113 GLY A CA 1
ATOM 837 C C . GLY A 1 113 ? -12.957 -11.687 17.392 1.00 70.81 113 GLY A C 1
ATOM 838 O O . GLY A 1 113 ? -13.431 -12.622 16.753 1.00 70.81 113 GLY A O 1
ATOM 839 N N . ALA A 1 114 ? -12.773 -10.471 16.866 1.00 73.00 114 ALA A N 1
ATOM 840 C CA . ALA A 1 114 ? -12.721 -10.291 15.421 1.00 73.00 114 ALA A CA 1
ATOM 841 C C . ALA A 1 114 ? -11.494 -11.038 14.872 1.00 73.00 114 ALA A C 1
ATOM 843 O O . ALA A 1 114 ? -10.407 -10.970 15.457 1.00 73.00 114 ALA A O 1
ATOM 844 N N . ASP A 1 115 ? -11.689 -11.784 13.785 1.00 67.44 115 ASP A N 1
ATOM 845 C CA . ASP A 1 115 ? -10.608 -12.543 13.166 1.00 67.44 115 ASP A CA 1
ATOM 846 C C . ASP A 1 115 ? -9.497 -11.588 12.692 1.00 67.44 115 ASP A C 1
ATOM 848 O O . ASP A 1 115 ? -9.788 -10.468 12.248 1.00 67.44 115 ASP A O 1
ATOM 852 N N . PRO A 1 116 ? -8.220 -12.002 12.783 1.00 64.19 116 PRO A N 1
ATOM 853 C CA . PRO A 1 116 ? -7.135 -11.235 12.195 1.00 64.19 116 PRO A CA 1
ATOM 854 C C . PRO A 1 116 ? -7.391 -11.059 10.697 1.00 64.19 116 PRO A C 1
ATOM 856 O O . PRO A 1 116 ? -8.001 -11.912 10.045 1.00 64.19 116 PRO A O 1
ATOM 859 N N . VAL A 1 117 ? -6.911 -9.945 10.148 1.00 68.31 117 VAL A N 1
ATOM 860 C CA . VAL A 1 117 ? -6.974 -9.705 8.705 1.00 68.31 117 VAL A CA 1
ATOM 861 C C . VAL A 1 117 ? -6.293 -10.881 8.002 1.00 68.31 117 VAL A C 1
ATOM 863 O O . VAL A 1 117 ? -5.137 -11.189 8.285 1.00 68.31 117 VAL A O 1
ATOM 866 N N . ALA A 1 118 ? -7.018 -11.549 7.105 1.00 71.19 118 ALA A N 1
ATOM 867 C CA . ALA A 1 118 ? -6.456 -12.620 6.295 1.00 71.19 118 ALA A CA 1
ATOM 868 C C . ALA A 1 118 ? -5.336 -12.080 5.394 1.00 71.19 118 ALA A C 1
ATOM 870 O O . ALA A 1 118 ? -5.460 -10.980 4.848 1.00 71.19 118 ALA A O 1
ATOM 871 N N . ASP A 1 119 ? -4.275 -12.870 5.211 1.00 79.44 119 ASP A N 1
ATOM 872 C CA . ASP A 1 119 ? -3.230 -12.538 4.245 1.00 79.44 119 ASP A CA 1
ATOM 873 C C . ASP A 1 119 ? -3.838 -12.338 2.848 1.00 79.44 119 ASP A C 1
ATOM 875 O O . ASP A 1 119 ? -4.756 -13.077 2.458 1.00 79.44 119 ASP A O 1
ATOM 879 N N . PRO A 1 120 ? -3.333 -11.358 2.079 1.00 80.38 120 PRO A N 1
ATOM 880 C CA . PRO A 1 120 ? -3.792 -11.141 0.721 1.00 80.38 120 PRO A CA 1
ATOM 881 C C . PRO A 1 120 ? -3.485 -12.387 -0.121 1.00 80.38 120 PRO A C 1
ATOM 883 O O . PRO A 1 120 ? -2.411 -12.979 0.016 1.00 80.38 120 PRO A O 1
ATOM 886 N N . PRO A 1 121 ? -4.397 -12.810 -1.006 1.00 84.44 121 PRO A N 1
ATOM 887 C CA . PRO A 1 121 ? -4.178 -14.003 -1.800 1.00 84.44 121 PRO A CA 1
ATOM 888 C C . PRO A 1 121 ? -3.068 -13.797 -2.837 1.00 84.44 121 PRO A C 1
ATOM 890 O O . PRO A 1 121 ? -2.789 -12.681 -3.279 1.00 84.44 121 PRO A O 1
ATOM 893 N N . ALA A 1 122 ? -2.484 -14.904 -3.296 1.00 85.94 122 ALA A N 1
ATOM 894 C CA . ALA A 1 122 ? -1.533 -14.877 -4.397 1.00 85.94 122 ALA A CA 1
ATOM 895 C C . ALA A 1 122 ? -2.179 -14.307 -5.678 1.00 85.94 122 ALA A C 1
ATOM 897 O O . ALA A 1 122 ? -3.344 -14.610 -5.970 1.00 85.94 122 ALA A O 1
ATOM 898 N N . PRO A 1 123 ? -1.430 -13.531 -6.479 1.00 87.75 123 PRO A N 1
ATOM 899 C CA . PRO A 1 123 ? -1.931 -13.015 -7.739 1.00 87.75 123 PRO A CA 1
ATOM 900 C C . PRO A 1 123 ? -2.096 -14.165 -8.735 1.00 87.75 123 PRO A C 1
ATOM 902 O O . PRO A 1 123 ? -1.314 -15.116 -8.763 1.00 87.75 123 PRO A O 1
ATOM 905 N N . VAL A 1 124 ? -3.112 -14.063 -9.586 1.00 87.62 124 VAL A N 1
ATOM 906 C CA . VAL A 1 124 ? -3.387 -15.030 -10.656 1.00 87.62 124 VAL A CA 1
ATOM 907 C C . VAL A 1 124 ? -2.354 -14.901 -11.772 1.00 87.62 124 VAL A C 1
ATOM 909 O O . VAL A 1 124 ? -1.903 -15.902 -12.327 1.00 87.62 124 VAL A O 1
ATOM 912 N N . SER A 1 125 ? -1.981 -13.667 -12.109 1.00 91.62 125 SER A N 1
ATOM 913 C CA . SER A 1 125 ? -1.007 -13.379 -13.159 1.00 91.62 125 SER A CA 1
ATOM 914 C C . SER A 1 125 ? -0.444 -11.967 -13.042 1.00 91.62 125 SER A C 1
ATOM 916 O O . SER A 1 125 ? -1.121 -11.061 -12.556 1.00 91.62 125 SER A O 1
ATOM 918 N N . LEU A 1 126 ? 0.765 -11.788 -13.571 1.00 93.81 126 LEU A N 1
ATOM 919 C CA . LEU A 1 126 ? 1.369 -10.497 -13.880 1.00 93.81 126 LEU A CA 1
ATOM 920 C C . LEU A 1 126 ? 1.558 -10.417 -15.397 1.00 93.81 126 LEU A C 1
ATOM 922 O O . LEU A 1 126 ? 2.194 -11.290 -15.987 1.00 93.81 126 LEU A O 1
ATOM 926 N N . THR A 1 127 ? 1.025 -9.376 -16.026 1.00 94.06 127 THR A N 1
ATOM 927 C CA . THR A 1 127 ? 1.346 -9.026 -17.415 1.00 94.06 127 THR A CA 1
ATOM 928 C C . THR A 1 127 ? 2.130 -7.729 -17.443 1.00 94.06 127 THR A C 1
ATOM 930 O O . THR A 1 127 ? 1.910 -6.851 -16.612 1.00 94.06 127 THR A O 1
ATOM 933 N N . VAL A 1 128 ? 3.053 -7.610 -18.392 1.00 91.69 128 VAL A N 1
ATOM 934 C CA . VAL A 1 128 ? 3.933 -6.449 -18.520 1.00 91.69 128 VAL A CA 1
ATOM 935 C C . VAL A 1 128 ? 3.769 -5.874 -19.909 1.00 91.69 128 VAL A C 1
ATOM 937 O O . VAL A 1 128 ? 3.911 -6.595 -20.896 1.00 91.69 128 VAL A O 1
ATOM 940 N N . ASP A 1 129 ? 3.507 -4.578 -19.956 1.00 89.88 129 ASP A N 1
ATOM 941 C CA . ASP A 1 129 ? 3.580 -3.770 -21.158 1.00 89.88 129 ASP A CA 1
ATOM 942 C C . ASP A 1 129 ? 4.671 -2.715 -20.985 1.00 89.88 129 ASP A C 1
ATOM 944 O O . ASP A 1 129 ? 4.841 -2.142 -19.903 1.00 89.88 129 ASP A O 1
ATOM 948 N N . ALA A 1 130 ? 5.458 -2.497 -22.031 1.00 87.56 130 ALA A N 1
ATOM 949 C CA . ALA A 1 130 ? 6.601 -1.606 -21.977 1.00 87.56 130 ALA A CA 1
ATOM 950 C C . ALA A 1 130 ? 6.660 -0.743 -23.233 1.00 87.56 130 ALA A C 1
ATOM 952 O O . ALA A 1 130 ? 6.948 -1.216 -24.330 1.00 87.56 130 ALA A O 1
ATOM 953 N N . GLU A 1 131 ? 6.426 0.549 -23.048 1.00 85.25 131 GLU A N 1
ATOM 954 C CA . GLU A 1 131 ? 6.428 1.533 -24.116 1.00 85.25 131 GLU A CA 1
ATOM 955 C C . GLU A 1 131 ? 7.706 2.365 -24.059 1.00 85.25 131 GLU A C 1
ATOM 957 O O . GLU A 1 131 ? 8.045 2.981 -23.045 1.00 85.25 131 GLU A O 1
ATOM 962 N N . ARG A 1 132 ? 8.428 2.427 -25.176 1.00 77.56 132 ARG A N 1
ATOM 963 C CA . ARG A 1 132 ? 9.624 3.262 -25.289 1.00 77.56 132 ARG A CA 1
ATOM 964 C C . ARG A 1 132 ? 9.261 4.748 -25.228 1.00 77.56 132 ARG A C 1
ATOM 966 O O . ARG A 1 132 ? 8.331 5.198 -25.891 1.00 77.56 132 ARG A O 1
ATOM 973 N N . SER A 1 133 ? 10.081 5.539 -24.541 1.00 79.56 133 SER A N 1
ATOM 974 C CA . SER A 1 133 ? 10.074 7.000 -24.617 1.00 79.56 133 SER A CA 1
ATOM 975 C C . SER A 1 133 ? 11.384 7.496 -25.220 1.00 79.56 133 SER A C 1
ATOM 977 O O . SER A 1 133 ? 12.461 7.262 -24.675 1.00 79.56 133 SER A O 1
ATOM 979 N N . CYS A 1 134 ? 11.299 8.187 -26.362 1.00 71.62 134 CYS A N 1
ATOM 980 C CA . CYS A 1 134 ? 12.455 8.821 -27.013 1.00 71.62 134 CYS A CA 1
ATOM 981 C C . CYS A 1 134 ? 12.682 10.270 -26.522 1.00 71.62 134 CYS A C 1
ATOM 983 O O . CYS A 1 134 ? 13.542 10.979 -27.045 1.00 71.62 134 CYS A O 1
ATOM 985 N N . VAL A 1 135 ? 11.888 10.760 -25.562 1.00 63.56 135 VAL A N 1
ATOM 986 C CA . VAL A 1 135 ? 11.947 12.155 -25.106 1.00 63.56 135 VAL A CA 1
ATOM 987 C C . VAL A 1 135 ? 12.939 12.272 -23.950 1.00 63.56 135 VAL A C 1
ATOM 989 O O . VAL A 1 135 ? 12.647 11.877 -22.826 1.00 63.56 135 VAL A O 1
ATOM 992 N N . GLY A 1 136 ? 14.117 12.844 -24.220 1.00 61.00 136 GLY A N 1
ATOM 993 C CA . GLY A 1 136 ? 15.122 13.150 -23.191 1.00 61.00 136 GLY A CA 1
ATOM 994 C C . GLY A 1 136 ? 16.087 12.009 -22.835 1.00 61.00 136 GLY A C 1
ATOM 995 O O . GLY A 1 136 ? 16.834 12.142 -21.869 1.00 61.00 136 GLY A O 1
ATOM 996 N N . GLY A 1 137 ? 16.103 10.915 -23.604 1.00 66.25 137 GLY A N 1
ATOM 997 C CA . GLY A 1 137 ? 17.015 9.780 -23.424 1.00 66.25 137 GLY A CA 1
ATOM 998 C C . GLY A 1 137 ? 16.373 8.446 -23.811 1.00 66.25 137 GLY A C 1
ATOM 999 O O . GLY A 1 137 ? 15.248 8.413 -24.294 1.00 66.25 137 GLY A O 1
ATOM 1000 N N . LEU A 1 138 ? 17.096 7.341 -23.600 1.00 72.06 138 LEU A N 1
ATOM 1001 C CA . LEU A 1 138 ? 16.563 5.981 -23.737 1.00 72.06 138 LEU A CA 1
ATOM 1002 C C . LEU A 1 138 ? 15.847 5.578 -22.441 1.00 72.06 138 LEU A C 1
ATOM 1004 O O . LEU A 1 138 ? 16.479 5.024 -21.537 1.00 72.06 138 LEU A O 1
ATOM 1008 N N . SER A 1 139 ? 14.548 5.856 -22.336 1.00 82.62 139 SER A N 1
ATOM 1009 C CA . SER A 1 139 ? 13.704 5.359 -21.244 1.00 82.62 139 SER A CA 1
ATOM 1010 C C . SER A 1 139 ? 12.537 4.523 -21.759 1.00 82.62 139 SER A C 1
ATOM 1012 O O . SER A 1 139 ? 12.190 4.573 -22.939 1.00 82.62 139 SER A O 1
ATOM 1014 N N . ALA A 1 140 ? 11.953 3.729 -20.868 1.00 85.38 140 ALA A N 1
ATOM 1015 C CA . ALA A 1 140 ? 10.731 2.981 -21.114 1.00 85.38 140 ALA A CA 1
ATOM 1016 C C . ALA A 1 140 ? 9.727 3.254 -19.990 1.00 85.38 140 ALA A C 1
ATOM 1018 O O . ALA A 1 140 ? 10.089 3.212 -18.810 1.00 85.38 140 ALA A O 1
ATOM 1019 N N . PHE A 1 141 ? 8.482 3.532 -20.368 1.00 88.56 141 PHE A N 1
ATOM 1020 C CA . PHE A 1 141 ? 7.327 3.479 -19.486 1.00 88.56 141 PHE A CA 1
ATOM 1021 C C . PHE A 1 141 ? 6.901 2.024 -19.369 1.00 88.56 141 PHE A C 1
ATOM 1023 O O . PHE A 1 141 ? 6.592 1.380 -20.366 1.00 88.56 141 PHE A O 1
ATOM 1030 N N . VAL A 1 142 ? 6.920 1.497 -18.155 1.00 89.62 142 VAL A N 1
ATOM 1031 C CA . VAL A 1 142 ? 6.576 0.107 -17.882 1.00 89.62 142 VAL A CA 1
ATOM 1032 C C . VAL A 1 142 ? 5.292 0.090 -17.079 1.00 89.62 142 VAL A C 1
ATOM 1034 O O . VAL A 1 142 ? 5.226 0.688 -16.003 1.00 89.62 142 VAL A O 1
ATOM 1037 N N . THR A 1 143 ? 4.291 -0.596 -17.615 1.00 92.94 143 THR A N 1
ATOM 1038 C CA . THR A 1 143 ? 3.018 -0.869 -16.957 1.00 92.94 143 THR A CA 1
ATOM 1039 C C . THR A 1 143 ? 2.983 -2.345 -16.601 1.00 92.94 143 THR A C 1
ATOM 1041 O O . THR A 1 143 ? 3.036 -3.206 -17.478 1.00 92.94 143 THR A O 1
ATOM 1044 N N . GLY A 1 144 ? 2.912 -2.651 -15.311 1.00 92.69 144 GLY A N 1
ATOM 1045 C CA . GLY A 1 144 ? 2.631 -4.004 -14.858 1.00 92.69 144 GLY A CA 1
ATOM 1046 C C . GLY A 1 144 ? 1.198 -4.112 -14.373 1.00 92.69 144 GLY A C 1
ATOM 1047 O O . GLY A 1 144 ? 0.769 -3.337 -13.519 1.00 92.69 144 GLY A O 1
ATOM 1048 N N . THR A 1 145 ? 0.477 -5.088 -14.909 1.00 94.12 145 THR A N 1
ATOM 1049 C CA . THR A 1 145 ? -0.908 -5.370 -14.544 1.00 94.12 145 THR A CA 1
ATOM 1050 C C . THR A 1 145 ? -0.955 -6.665 -13.745 1.00 94.12 145 THR A C 1
ATOM 1052 O O . THR A 1 145 ? -0.693 -7.745 -14.283 1.00 94.12 145 THR A O 1
ATOM 1055 N N . LEU A 1 146 ? -1.286 -6.567 -12.458 1.00 92.56 146 LEU A N 1
ATOM 1056 C CA . LEU A 1 146 ? -1.565 -7.72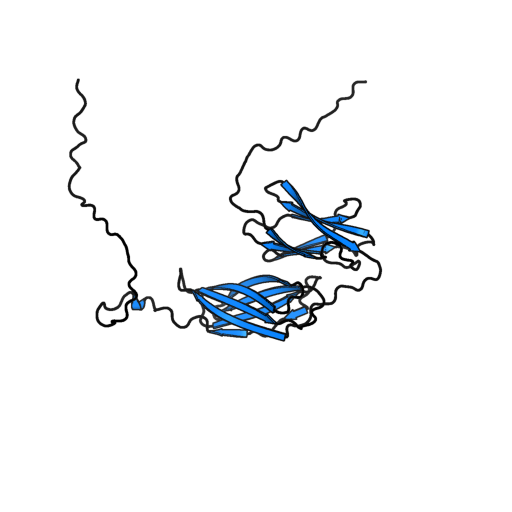9 -11.618 1.00 92.56 146 LEU A CA 1
ATOM 1057 C C . LEU A 1 146 ? -3.049 -8.065 -11.693 1.00 92.56 146 LEU A C 1
ATOM 1059 O O . LEU A 1 146 ? -3.898 -7.195 -11.527 1.00 92.56 146 LEU A O 1
ATOM 1063 N N . THR A 1 147 ? -3.361 -9.339 -11.90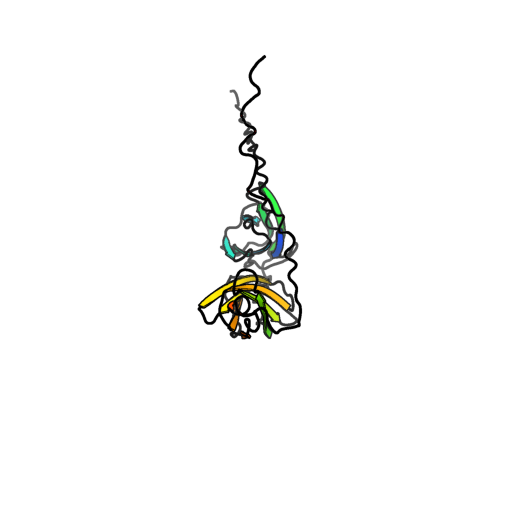8 1.00 91.62 147 THR A N 1
ATOM 1064 C CA . THR A 1 147 ? -4.720 -9.873 -11.765 1.00 91.62 147 THR A CA 1
ATOM 1065 C C . THR A 1 147 ? -4.827 -10.603 -10.437 1.00 91.62 147 THR A C 1
ATOM 1067 O O . THR A 1 147 ? -4.077 -11.550 -10.197 1.00 91.62 147 THR A O 1
ATOM 1070 N N . MET A 1 148 ? -5.762 -10.186 -9.590 1.00 88.38 148 MET A N 1
ATOM 1071 C CA . MET A 1 148 ? -6.027 -10.794 -8.286 1.00 88.38 148 MET A CA 1
ATOM 1072 C C . MET A 1 148 ? -7.219 -11.761 -8.377 1.00 88.38 148 MET A C 1
ATOM 1074 O O . MET A 1 148 ? -8.035 -11.656 -9.299 1.00 88.38 148 MET A O 1
ATOM 1078 N N . PRO A 1 149 ? -7.346 -12.734 -7.459 1.00 84.50 149 PRO A N 1
ATOM 1079 C CA . PRO A 1 149 ? -8.530 -13.586 -7.387 1.00 84.50 149 PRO A CA 1
ATOM 1080 C C . PRO A 1 149 ? -9.812 -12.765 -7.204 1.00 84.50 149 PRO A C 1
ATOM 1082 O O . PRO A 1 149 ? -9.793 -11.698 -6.604 1.00 84.50 149 PRO A O 1
ATOM 1085 N N . THR A 1 150 ? -10.940 -13.279 -7.697 1.00 68.38 150 THR A N 1
ATOM 1086 C CA . THR A 1 150 ? -12.234 -12.567 -7.734 1.00 68.38 150 THR A CA 1
ATOM 1087 C C . THR A 1 150 ? -12.916 -12.388 -6.376 1.00 68.38 150 THR A C 1
ATOM 1089 O O . THR A 1 150 ? -13.917 -11.683 -6.307 1.00 68.38 150 THR A O 1
ATOM 1092 N N . ASP A 1 151 ? -12.406 -13.034 -5.328 1.00 64.56 151 ASP A N 1
ATOM 1093 C CA . ASP A 1 151 ? -12.848 -12.852 -3.940 1.00 64.56 151 ASP A CA 1
ATOM 1094 C C . ASP A 1 151 ? -11.638 -12.484 -3.068 1.00 64.56 151 ASP A C 1
ATOM 1096 O O . ASP A 1 151 ? -11.123 -13.313 -2.312 1.00 64.56 151 ASP A O 1
ATOM 1100 N N . PRO A 1 152 ? -11.064 -11.289 -3.277 1.00 59.97 152 PRO A N 1
ATOM 1101 C CA . PRO A 1 152 ? -9.891 -10.883 -2.541 1.00 59.97 152 PRO A CA 1
ATOM 1102 C C . PRO A 1 152 ? -10.284 -10.499 -1.117 1.00 59.97 152 PRO A C 1
ATOM 1104 O O . PRO A 1 152 ? -10.874 -9.450 -0.871 1.00 59.97 152 PRO A O 1
ATOM 1107 N N . THR A 1 153 ? -9.939 -11.357 -0.166 1.00 65.38 153 THR A N 1
ATOM 1108 C CA . THR A 1 153 ? -9.932 -10.993 1.250 1.00 65.38 153 THR A CA 1
ATOM 1109 C C . THR A 1 153 ? -8.578 -10.399 1.615 1.00 65.38 153 THR A C 1
ATOM 1111 O O . THR A 1 153 ? -7.549 -10.886 1.150 1.00 65.38 153 THR A O 1
ATOM 1114 N N . GLY A 1 154 ? -8.575 -9.395 2.487 1.00 69.06 154 GLY A N 1
ATOM 1115 C CA . GLY A 1 154 ? -7.350 -8.785 2.998 1.00 69.06 154 GLY A CA 1
ATOM 1116 C C . GLY A 1 154 ? -6.950 -7.516 2.254 1.00 69.06 154 GLY A C 1
ATOM 1117 O O . GLY A 1 154 ? -7.713 -6.949 1.475 1.00 69.06 154 GLY A O 1
ATOM 1118 N N . TRP A 1 155 ? -5.752 -7.045 2.559 1.00 75.06 155 TRP A N 1
ATOM 1119 C CA . TRP A 1 155 ? -5.164 -5.839 1.996 1.00 75.06 155 TRP A CA 1
ATOM 1120 C C . TRP A 1 155 ? -3.654 -6.018 1.926 1.00 75.06 155 TRP A C 1
ATOM 1122 O O . TRP A 1 155 ? -3.082 -6.833 2.657 1.00 75.06 155 TRP A O 1
ATOM 1132 N N . ALA A 1 156 ? -3.019 -5.302 1.005 1.00 83.81 156 ALA A N 1
ATOM 1133 C CA . ALA A 1 156 ? -1.606 -5.498 0.730 1.00 83.81 156 ALA A CA 1
ATOM 1134 C C . ALA A 1 156 ? -0.914 -4.218 0.290 1.00 83.81 156 ALA A C 1
ATOM 1136 O O . ALA A 1 156 ? -1.500 -3.394 -0.409 1.00 83.81 156 ALA A O 1
ATOM 1137 N N . VAL A 1 157 ? 0.373 -4.119 0.601 1.00 85.81 157 VAL A N 1
ATOM 1138 C CA . VAL A 1 157 ? 1.279 -3.260 -0.159 1.00 85.81 157 VAL A CA 1
ATOM 1139 C C . VAL A 1 157 ? 1.747 -4.058 -1.365 1.00 85.81 157 VAL A C 1
ATOM 1141 O O . VAL A 1 157 ? 2.317 -5.140 -1.213 1.00 85.81 157 VAL A O 1
ATOM 1144 N N . ILE A 1 158 ? 1.543 -3.529 -2.566 1.00 89.38 158 ILE A N 1
ATOM 1145 C CA . ILE A 1 158 ? 2.078 -4.137 -3.781 1.00 89.38 158 ILE A CA 1
ATOM 1146 C C . ILE A 1 158 ? 3.197 -3.262 -4.307 1.00 89.38 158 ILE A C 1
ATOM 1148 O O . ILE A 1 158 ? 2.976 -2.128 -4.723 1.00 89.38 158 ILE A O 1
ATOM 1152 N N . SER A 1 159 ? 4.407 -3.811 -4.307 1.00 91.69 159 SER A N 1
ATOM 1153 C CA . SER A 1 159 ? 5.574 -3.188 -4.918 1.00 91.69 159 SER A CA 1
ATOM 1154 C C . SER A 1 159 ? 5.869 -3.857 -6.253 1.00 91.69 159 SER A C 1
ATOM 1156 O O . SER A 1 159 ? 6.036 -5.074 -6.336 1.00 91.69 159 SER A O 1
ATOM 1158 N N . LEU A 1 160 ? 5.983 -3.053 -7.301 1.00 93.12 160 LEU A N 1
ATOM 1159 C CA . LEU A 1 160 ? 6.406 -3.475 -8.621 1.00 93.12 160 LEU A CA 1
ATOM 1160 C C . LEU A 1 160 ? 7.833 -2.993 -8.866 1.00 93.12 160 LEU A C 1
ATOM 1162 O O . LEU A 1 160 ? 8.080 -1.796 -9.004 1.00 93.12 160 LEU A O 1
ATOM 1166 N N . THR A 1 161 ? 8.773 -3.932 -8.933 1.00 94.38 161 THR A N 1
ATOM 1167 C CA . THR A 1 161 ? 10.175 -3.654 -9.241 1.00 94.38 161 THR A CA 1
ATOM 1168 C C . THR A 1 161 ? 10.462 -4.006 -10.692 1.00 94.38 161 THR A C 1
ATOM 1170 O O . THR A 1 161 ? 10.400 -5.164 -11.106 1.00 94.38 161 THR A O 1
ATOM 1173 N N . VAL A 1 162 ? 10.821 -2.986 -11.462 1.00 92.06 162 VAL A N 1
ATOM 1174 C CA . VAL A 1 162 ? 11.310 -3.097 -12.832 1.00 92.06 162 VAL A CA 1
ATOM 1175 C C . VAL A 1 162 ? 12.827 -3.108 -12.807 1.00 92.06 162 VAL A C 1
ATOM 1177 O O . VAL A 1 162 ? 13.460 -2.294 -12.140 1.00 92.06 162 VAL A O 1
ATOM 1180 N N . SER A 1 163 ? 13.417 -4.014 -13.571 1.00 93.25 163 SER A N 1
ATOM 1181 C CA . SER A 1 163 ? 14.855 -4.123 -13.770 1.00 93.25 163 SER A CA 1
ATOM 1182 C C . SER A 1 163 ? 15.177 -4.272 -15.247 1.00 93.25 163 SER A C 1
ATOM 1184 O O . SER A 1 163 ? 14.384 -4.827 -16.005 1.00 93.25 163 SER A O 1
ATOM 1186 N N . THR A 1 164 ? 16.345 -3.802 -15.663 1.00 89.75 164 THR A N 1
ATOM 1187 C CA . THR A 1 164 ? 16.833 -3.987 -17.035 1.00 89.75 164 THR A CA 1
ATOM 1188 C C . THR A 1 164 ? 18.084 -4.848 -17.041 1.00 89.75 164 THR A C 1
ATOM 1190 O O . THR A 1 164 ? 18.735 -5.038 -16.010 1.00 89.75 164 THR A O 1
ATOM 1193 N N . GLU A 1 165 ? 18.443 -5.385 -18.205 1.00 86.44 165 GLU A N 1
ATOM 1194 C CA . GLU A 1 165 ? 19.648 -6.212 -18.385 1.00 86.44 165 GLU A CA 1
ATOM 1195 C C . GLU A 1 165 ? 20.946 -5.512 -17.937 1.00 86.44 165 GLU A C 1
ATOM 1197 O O . GLU A 1 165 ? 21.891 -6.162 -17.495 1.00 86.44 165 GLU A O 1
ATOM 1202 N N . ASN A 1 166 ? 20.967 -4.176 -17.986 1.00 84.75 166 ASN A N 1
ATOM 1203 C CA . ASN A 1 166 ? 22.109 -3.355 -17.586 1.00 84.75 166 ASN A CA 1
ATOM 1204 C C . ASN A 1 166 ? 22.145 -3.067 -16.074 1.00 84.75 166 ASN A C 1
ATOM 1206 O O . ASN A 1 166 ? 23.010 -2.326 -15.611 1.00 84.75 166 ASN A O 1
ATOM 1210 N N . GLY A 1 167 ? 21.204 -3.621 -15.303 1.00 86.12 167 GLY A N 1
ATOM 1211 C CA . GLY A 1 167 ? 21.119 -3.456 -13.853 1.00 86.12 167 GLY A CA 1
ATOM 1212 C C . GLY A 1 167 ? 20.425 -2.174 -13.391 1.00 86.12 167 GLY A C 1
ATOM 1213 O O . GLY A 1 167 ? 20.385 -1.924 -12.188 1.00 86.12 167 GLY A O 1
ATOM 1214 N N . ALA A 1 168 ? 19.863 -1.369 -14.302 1.00 88.12 168 ALA A N 1
ATOM 1215 C CA . ALA A 1 168 ? 19.007 -0.254 -13.909 1.00 88.12 168 ALA A CA 1
ATOM 1216 C C . ALA A 1 168 ? 17.722 -0.795 -13.276 1.00 88.12 168 ALA A C 1
ATOM 1218 O O . ALA A 1 168 ? 17.173 -1.793 -13.749 1.00 88.12 168 ALA A O 1
ATOM 1219 N N . GLN A 1 169 ? 17.256 -0.146 -12.211 1.00 91.75 169 GLN A N 1
ATOM 1220 C CA . GLN A 1 169 ? 16.063 -0.558 -11.484 1.00 91.75 169 GLN A CA 1
ATOM 1221 C C . GLN A 1 169 ? 15.187 0.638 -11.138 1.00 91.75 169 GLN A C 1
ATOM 1223 O O . GLN A 1 169 ? 15.682 1.742 -10.915 1.00 91.75 169 GLN A O 1
ATOM 1228 N N . SER A 1 170 ? 13.886 0.390 -11.090 1.00 90.19 170 SER A N 1
ATOM 1229 C CA . SER A 1 170 ? 12.884 1.325 -10.601 1.00 90.19 170 SER A CA 1
ATOM 1230 C C . SER A 1 170 ? 11.814 0.541 -9.856 1.00 90.19 170 SER A C 1
ATOM 1232 O O . SER A 1 170 ? 11.437 -0.544 -10.296 1.00 90.19 170 SER A O 1
ATOM 1234 N N . THR A 1 171 ? 11.329 1.079 -8.744 1.00 91.06 171 THR A N 1
ATOM 1235 C CA . THR A 1 171 ? 10.247 0.475 -7.966 1.00 91.06 171 THR A CA 1
ATOM 1236 C C . THR A 1 171 ? 9.123 1.485 -7.834 1.00 91.06 171 THR A C 1
ATOM 1238 O O . THR A 1 171 ? 9.373 2.679 -7.685 1.00 91.06 171 THR A O 1
ATOM 1241 N N . VAL A 1 172 ? 7.894 0.999 -7.936 1.00 89.25 172 VAL A N 1
ATOM 1242 C CA . VAL A 1 172 ? 6.684 1.743 -7.597 1.00 89.25 172 VAL A CA 1
ATOM 1243 C C . VAL A 1 172 ? 5.868 0.891 -6.642 1.00 89.25 172 VAL A C 1
ATOM 1245 O O . VAL A 1 172 ? 5.847 -0.333 -6.775 1.00 89.25 172 VAL A O 1
ATOM 1248 N N . THR A 1 173 ? 5.222 1.525 -5.676 1.00 88.81 173 THR A N 1
ATOM 1249 C CA . THR A 1 173 ? 4.439 0.837 -4.657 1.00 88.81 173 THR A CA 1
ATOM 1250 C C . THR A 1 173 ? 3.052 1.451 -4.573 1.00 88.81 173 THR A C 1
ATOM 1252 O O . THR A 1 173 ? 2.914 2.668 -4.660 1.00 88.81 173 THR A O 1
ATOM 1255 N N . GLU A 1 174 ? 2.037 0.612 -4.404 1.00 85.94 174 GLU A N 1
ATOM 1256 C CA . GLU A 1 174 ? 0.648 1.033 -4.251 1.00 85.94 174 GLU A CA 1
ATOM 1257 C C . GLU A 1 174 ? -0.046 0.206 -3.166 1.00 85.94 174 GLU A C 1
ATOM 1259 O O . GLU A 1 174 ? 0.320 -0.945 -2.902 1.00 85.94 174 GLU A O 1
ATOM 1264 N N . LEU A 1 175 ? -1.037 0.814 -2.515 1.00 84.38 175 LEU A N 1
ATOM 1265 C CA . LEU A 1 175 ? -1.929 0.113 -1.604 1.00 84.38 175 LEU A CA 1
ATOM 1266 C C . LEU A 1 175 ? -2.993 -0.618 -2.424 1.00 84.38 175 LEU A C 1
ATOM 1268 O O . LEU A 1 175 ? -3.651 -0.012 -3.261 1.00 84.38 175 LEU A O 1
ATOM 1272 N N . TRP A 1 176 ? -3.164 -1.909 -2.169 1.00 84.62 176 TRP A N 1
ATOM 1273 C CA . TRP A 1 176 ? -4.222 -2.703 -2.771 1.00 84.62 176 TRP A CA 1
ATOM 1274 C C . TRP A 1 176 ? -5.359 -2.955 -1.786 1.00 84.62 176 TRP A C 1
ATOM 1276 O O . TRP A 1 176 ? -5.128 -3.408 -0.657 1.00 84.62 176 TRP A O 1
ATOM 1286 N N . ALA A 1 177 ? -6.588 -2.734 -2.249 1.00 75.06 177 ALA A N 1
ATOM 1287 C CA . ALA A 1 177 ? -7.793 -2.744 -1.435 1.00 75.06 177 ALA A CA 1
ATOM 1288 C C . ALA A 1 177 ? -8.901 -3.643 -1.999 1.00 75.06 177 ALA A C 1
ATOM 1290 O O . ALA A 1 177 ? -10.094 -3.373 -1.838 1.00 75.06 177 ALA A O 1
ATOM 1291 N N . GLY A 1 178 ? -8.505 -4.765 -2.600 1.00 77.56 178 GLY A N 1
ATOM 1292 C CA . GLY A 1 178 ? -9.437 -5.784 -3.078 1.00 77.56 178 GLY A CA 1
ATOM 1293 C C . GLY A 1 178 ? -9.906 -5.566 -4.516 1.00 77.56 178 GLY A C 1
ATOM 1294 O O . GLY A 1 178 ? -10.865 -6.196 -4.962 1.00 77.56 178 GLY A O 1
ATOM 1295 N N . GLU A 1 179 ? -9.238 -4.705 -5.280 1.00 84.44 179 GLU A N 1
ATOM 1296 C CA . GLU A 1 179 ? -9.467 -4.593 -6.713 1.00 84.44 179 GLU A CA 1
ATOM 1297 C C . GLU A 1 179 ? -9.061 -5.897 -7.425 1.00 84.44 179 GLU A C 1
ATOM 1299 O O . GLU A 1 179 ? -8.001 -6.462 -7.147 1.00 84.44 179 GLU A O 1
ATOM 1304 N N . PRO A 1 180 ? -9.844 -6.386 -8.401 1.00 84.62 180 PRO A N 1
ATOM 1305 C CA . PRO A 1 180 ? -9.496 -7.597 -9.148 1.00 84.62 180 PRO A CA 1
ATOM 1306 C C . PRO A 1 180 ? -8.298 -7.386 -10.085 1.00 84.62 180 PRO A C 1
ATOM 1308 O O . PRO A 1 180 ? -7.733 -8.343 -10.618 1.00 84.62 180 PRO A O 1
ATOM 1311 N N . THR A 1 181 ? -7.934 -6.135 -10.360 1.00 88.06 181 THR A N 1
ATOM 1312 C CA . THR A 1 181 ? -6.848 -5.777 -11.267 1.00 88.06 181 THR A CA 1
ATOM 1313 C C . THR A 1 181 ? -6.190 -4.493 -10.798 1.00 88.06 181 THR A C 1
ATOM 1315 O O . THR A 1 181 ? -6.883 -3.566 -10.388 1.00 88.06 181 THR A O 1
ATOM 1318 N N . ILE A 1 182 ? -4.862 -4.456 -10.872 1.00 88.38 182 ILE A N 1
ATOM 1319 C CA . ILE A 1 182 ? -4.037 -3.356 -10.374 1.00 88.38 182 ILE A CA 1
ATOM 1320 C C . ILE A 1 182 ? -3.016 -3.031 -11.452 1.00 88.38 182 ILE A C 1
ATOM 1322 O O . ILE A 1 182 ? -2.315 -3.929 -11.923 1.00 88.38 182 ILE A O 1
ATOM 1326 N N . GLU A 1 183 ? -2.946 -1.767 -11.853 1.00 91.19 183 GLU A N 1
ATOM 1327 C CA . GLU A 1 183 ? -1.991 -1.283 -12.848 1.00 91.19 183 GLU A CA 1
ATOM 1328 C C . GLU A 1 183 ? -0.984 -0.353 -12.189 1.00 91.19 183 GLU A C 1
ATOM 1330 O O . GLU A 1 183 ? -1.294 0.801 -11.905 1.00 91.19 183 GLU A O 1
ATOM 1335 N N . LEU A 1 184 ? 0.250 -0.824 -12.028 1.00 87.38 184 LEU A N 1
ATOM 1336 C CA . LEU A 1 184 ? 1.335 0.018 -11.549 1.00 87.38 184 LEU A CA 1
ATOM 1337 C C . LEU A 1 184 ? 2.193 0.471 -12.723 1.00 87.38 184 LEU A C 1
ATOM 1339 O O . LEU A 1 184 ? 2.575 -0.326 -13.586 1.00 87.38 184 LEU A O 1
ATOM 1343 N N . ARG A 1 185 ? 2.522 1.764 -12.741 1.00 89.31 185 ARG A N 1
ATOM 1344 C CA . ARG A 1 185 ? 3.318 2.381 -13.804 1.00 89.31 185 ARG A CA 1
ATOM 1345 C C . ARG A 1 185 ? 4.587 2.982 -13.243 1.00 89.31 185 ARG A C 1
ATOM 1347 O O . ARG A 1 185 ? 4.560 3.717 -12.261 1.00 89.31 185 ARG A O 1
ATOM 1354 N N . THR A 1 186 ? 5.702 2.712 -13.904 1.00 88.94 186 THR A N 1
ATOM 1355 C CA . THR A 1 186 ? 6.979 3.341 -13.577 1.00 88.94 186 THR A CA 1
ATOM 1356 C C . THR A 1 186 ? 7.812 3.583 -14.828 1.00 88.94 186 THR A C 1
ATOM 1358 O O . THR A 1 186 ? 7.466 3.153 -15.925 1.00 88.94 186 THR A O 1
ATOM 1361 N N . THR A 1 187 ? 8.904 4.326 -14.681 1.00 87.62 187 THR A N 1
ATOM 1362 C CA . THR A 1 187 ? 9.865 4.585 -15.755 1.00 87.62 187 THR A CA 1
ATOM 1363 C C . THR A 1 187 ? 11.207 3.972 -15.392 1.00 87.62 187 THR A C 1
ATOM 1365 O O . THR A 1 187 ? 11.664 4.101 -14.256 1.00 87.62 187 THR A O 1
ATOM 1368 N N . VAL A 1 188 ? 11.861 3.338 -16.363 1.00 87.69 188 VAL A N 1
ATOM 1369 C CA . VAL A 1 188 ? 13.231 2.834 -16.225 1.00 87.69 188 VAL A CA 1
ATOM 1370 C C . VAL A 1 188 ? 14.094 3.326 -17.384 1.00 87.69 188 VAL A C 1
ATOM 1372 O O . VAL A 1 188 ? 13.594 3.607 -18.473 1.00 87.69 188 VAL A O 1
ATOM 1375 N N . PHE A 1 189 ? 15.396 3.466 -17.144 1.00 85.69 189 PHE A N 1
ATOM 1376 C CA . PHE A 1 189 ? 16.345 4.007 -18.114 1.00 85.69 189 PHE A CA 1
ATOM 1377 C C . PHE A 1 189 ? 17.318 2.927 -18.599 1.00 85.69 189 PHE A C 1
ATOM 1379 O O . PHE A 1 189 ? 17.964 2.256 -17.794 1.00 85.69 189 PHE A O 1
ATOM 1386 N N . GLY A 1 190 ? 17.462 2.817 -19.922 1.00 78.69 190 GLY A N 1
ATOM 1387 C CA . GLY A 1 190 ? 18.399 1.915 -20.598 1.00 78.69 190 GLY A CA 1
ATOM 1388 C C . GLY A 1 190 ? 18.017 0.428 -20.587 1.00 78.69 190 GLY A C 1
ATOM 1389 O O . GLY A 1 190 ? 17.123 0.003 -19.870 1.00 78.69 190 GLY A O 1
ATOM 1390 N N . GLY A 1 191 ? 18.746 -0.374 -21.372 1.00 76.50 191 GLY A N 1
ATOM 1391 C CA . GLY A 1 191 ? 18.442 -1.793 -21.631 1.00 76.50 191 GLY A CA 1
ATOM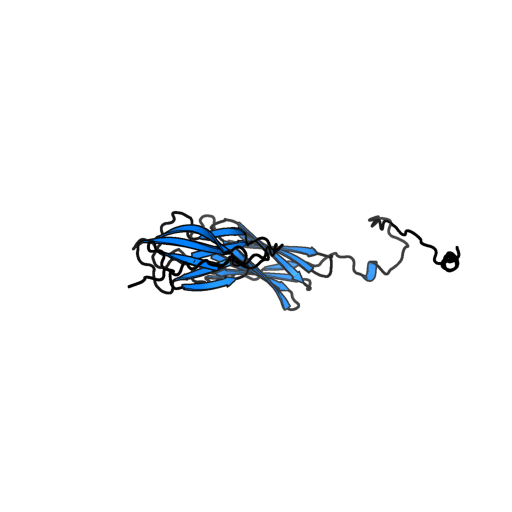 1392 C C . GLY A 1 191 ? 17.649 -1.983 -22.923 1.00 76.50 191 GLY A C 1
ATOM 1393 O O . GLY A 1 191 ? 17.240 -1.000 -23.529 1.00 76.50 191 GLY A O 1
ATOM 1394 N N . ARG A 1 192 ? 17.493 -3.227 -23.380 1.00 79.44 192 ARG A N 1
ATOM 1395 C CA . ARG A 1 192 ? 16.577 -3.621 -24.469 1.00 79.44 192 ARG A CA 1
ATOM 1396 C C . ARG A 1 192 ? 15.387 -4.436 -23.978 1.00 79.44 192 ARG A C 1
ATOM 1398 O O . ARG A 1 192 ? 14.300 -4.373 -24.549 1.00 79.44 192 ARG A O 1
ATOM 1405 N N . GLU A 1 193 ? 15.605 -5.147 -22.886 1.00 87.06 193 GLU A N 1
ATOM 1406 C CA . GLU A 1 193 ? 14.612 -5.929 -22.176 1.00 87.06 193 GLU A CA 1
ATOM 1407 C C . GLU A 1 193 ? 14.372 -5.303 -20.800 1.00 87.06 193 GLU A C 1
ATOM 1409 O O . GLU A 1 193 ? 15.318 -4.941 -20.084 1.00 87.06 193 GLU A O 1
ATOM 1414 N N . VAL A 1 194 ? 13.098 -5.181 -20.436 1.00 90.12 194 VAL A N 1
ATOM 1415 C CA . VAL A 1 194 ? 12.670 -4.841 -19.081 1.00 90.12 194 VAL A CA 1
ATOM 1416 C C . VAL A 1 194 ? 12.029 -6.066 -18.463 1.00 90.12 194 VAL A C 1
ATOM 1418 O O . VAL A 1 194 ? 11.240 -6.763 -19.092 1.00 90.12 194 VAL A O 1
ATOM 1421 N N . CYS A 1 195 ? 12.369 -6.328 -17.214 1.00 92.62 195 CYS A N 1
ATOM 1422 C CA . CYS A 1 195 ? 11.838 -7.440 -16.458 1.00 92.62 195 CYS A CA 1
ATOM 1423 C C . CYS A 1 195 ? 11.246 -6.942 -15.158 1.00 92.62 195 CYS A C 1
ATOM 1425 O O . CYS A 1 195 ? 11.865 -6.157 -14.439 1.00 92.62 195 CYS A O 1
ATOM 1427 N N . VAL A 1 196 ? 10.065 -7.447 -14.849 1.00 94.62 196 VAL A N 1
ATOM 1428 C CA . VAL A 1 196 ? 9.242 -6.999 -13.742 1.00 94.62 196 VAL A CA 1
ATOM 1429 C C . VAL A 1 196 ? 9.042 -8.142 -12.767 1.00 94.62 196 VAL A C 1
ATOM 1431 O O . VAL A 1 196 ? 8.800 -9.283 -13.164 1.00 94.62 196 VAL A O 1
ATOM 1434 N N . VAL A 1 197 ? 9.152 -7.810 -11.489 1.00 95.19 197 VAL A N 1
ATOM 1435 C CA . VAL A 1 197 ? 8.759 -8.658 -10.369 1.00 95.19 197 VAL A CA 1
ATOM 1436 C C . VAL A 1 197 ? 7.822 -7.834 -9.502 1.00 95.19 197 VAL A C 1
ATOM 1438 O O . VAL A 1 197 ? 8.154 -6.718 -9.107 1.00 95.19 197 VAL A O 1
ATOM 1441 N N . ALA A 1 198 ? 6.650 -8.384 -9.221 1.00 94.19 198 ALA A N 1
ATOM 1442 C CA . ALA A 1 198 ? 5.739 -7.851 -8.224 1.00 94.19 198 ALA A CA 1
ATOM 1443 C C . ALA A 1 198 ? 5.882 -8.613 -6.903 1.00 94.19 198 ALA A C 1
ATOM 1445 O O . ALA A 1 198 ? 5.902 -9.851 -6.892 1.00 94.19 198 ALA A O 1
ATOM 1446 N N . THR A 1 199 ? 5.942 -7.856 -5.815 1.00 93.62 199 THR A N 1
ATOM 1447 C CA . THR A 1 199 ? 6.010 -8.323 -4.432 1.00 93.62 199 THR A CA 1
ATOM 1448 C C . THR A 1 199 ? 4.761 -7.848 -3.708 1.00 93.62 199 THR A C 1
ATOM 1450 O O . THR A 1 199 ? 4.387 -6.684 -3.830 1.00 93.62 199 THR A O 1
ATOM 1453 N N . ILE A 1 200 ? 4.126 -8.751 -2.969 1.00 90.94 200 ILE A N 1
ATOM 1454 C CA . ILE A 1 200 ? 2.935 -8.474 -2.171 1.00 90.94 200 ILE A CA 1
ATOM 1455 C C . ILE A 1 200 ? 3.325 -8.643 -0.710 1.00 90.94 200 ILE A C 1
ATOM 1457 O O . ILE A 1 200 ? 3.708 -9.739 -0.286 1.00 90.94 200 ILE A O 1
ATOM 1461 N N . GLU A 1 201 ? 3.244 -7.550 0.034 1.00 87.69 201 GLU A N 1
ATOM 1462 C CA . GLU A 1 201 ? 3.432 -7.527 1.477 1.00 87.69 201 GLU A CA 1
ATOM 1463 C C . GLU A 1 201 ? 2.061 -7.479 2.151 1.00 87.69 201 GLU A C 1
ATOM 1465 O O . GLU A 1 201 ? 1.156 -6.771 1.699 1.00 87.69 201 GLU A O 1
ATOM 1470 N N . ASN A 1 202 ? 1.891 -8.260 3.211 1.00 81.88 202 ASN A N 1
ATOM 1471 C CA . ASN A 1 202 ? 0.677 -8.235 4.007 1.00 81.88 202 ASN A CA 1
ATOM 1472 C C . ASN A 1 202 ? 0.661 -7.027 4.950 1.00 81.88 202 ASN A C 1
ATOM 1474 O O . ASN A 1 202 ? 1.510 -6.132 4.920 1.00 81.88 202 ASN A O 1
ATOM 1478 N N . ALA A 1 203 ? -0.304 -7.069 5.855 1.00 71.69 203 ALA A N 1
ATOM 1479 C CA . ALA A 1 203 ? -0.490 -6.076 6.879 1.00 71.69 203 ALA A CA 1
ATOM 1480 C C . ALA A 1 203 ? 0.674 -5.830 7.816 1.00 71.69 203 ALA A C 1
ATOM 1482 O O . ALA A 1 203 ? 0.961 -4.688 8.158 1.00 71.69 203 ALA A O 1
ATOM 1483 N N . ALA A 1 204 ? 1.367 -6.889 8.199 1.00 71.81 204 ALA A N 1
ATOM 1484 C CA . ALA A 1 204 ? 2.514 -6.802 9.080 1.00 71.81 204 ALA A CA 1
ATOM 1485 C C . ALA A 1 204 ? 3.768 -6.258 8.370 1.00 71.81 204 ALA A C 1
ATOM 1487 O O . ALA A 1 204 ? 4.782 -6.026 9.023 1.00 71.81 204 ALA A O 1
ATOM 1488 N N . GLY A 1 205 ? 3.712 -6.047 7.048 1.00 71.69 205 GLY A N 1
ATOM 1489 C CA . GLY A 1 205 ? 4.881 -5.746 6.224 1.00 71.69 205 GLY A CA 1
ATOM 1490 C C . GLY A 1 205 ? 5.680 -6.994 5.836 1.00 71.69 205 GLY A C 1
ATOM 1491 O O . GLY A 1 205 ? 6.787 -6.873 5.309 1.00 71.69 205 GLY A O 1
ATOM 1492 N N . ASP A 1 206 ? 5.140 -8.193 6.074 1.00 81.31 206 ASP A N 1
ATOM 1493 C CA . ASP A 1 206 ? 5.767 -9.439 5.650 1.00 81.31 206 ASP A CA 1
ATOM 1494 C C . ASP A 1 206 ? 5.505 -9.676 4.164 1.00 81.31 206 ASP A C 1
ATOM 1496 O O . ASP A 1 206 ? 4.367 -9.610 3.698 1.00 81.31 206 ASP A O 1
ATOM 1500 N N . ILE A 1 207 ? 6.551 -10.028 3.413 1.00 86.69 207 ILE A N 1
ATOM 1501 C CA . ILE A 1 207 ? 6.397 -10.479 2.027 1.00 86.69 207 ILE A CA 1
ATOM 1502 C C . ILE A 1 207 ? 5.717 -11.849 2.040 1.00 86.69 207 ILE A C 1
ATOM 1504 O O . ILE A 1 207 ? 6.344 -12.861 2.360 1.00 86.69 207 ILE A O 1
ATOM 1508 N N . VAL A 1 208 ? 4.448 -11.885 1.645 1.00 90.44 208 VAL A N 1
ATOM 1509 C CA . VAL A 1 208 ? 3.666 -13.125 1.568 1.00 90.44 208 VAL A CA 1
ATOM 1510 C C . VAL A 1 208 ? 3.718 -13.745 0.180 1.00 90.44 208 VAL A C 1
ATOM 1512 O O . VAL A 1 208 ? 3.719 -14.971 0.049 1.00 90.44 208 VAL A O 1
ATOM 1515 N N . HIS A 1 209 ? 3.844 -12.920 -0.864 1.00 91.62 209 HIS A N 1
ATOM 1516 C CA . HIS A 1 209 ? 3.949 -13.397 -2.238 1.00 91.62 209 HIS A CA 1
ATOM 1517 C C . HIS A 1 209 ? 4.971 -12.615 -3.061 1.00 91.62 209 HIS A C 1
ATOM 1519 O O . HIS A 1 209 ? 5.175 -11.412 -2.909 1.00 91.62 209 HIS A O 1
ATOM 1525 N N . THR A 1 210 ? 5.601 -13.319 -3.995 1.00 93.75 210 THR A N 1
ATOM 1526 C CA . THR A 1 210 ? 6.449 -12.739 -5.034 1.00 93.75 210 THR A CA 1
ATOM 1527 C C . THR A 1 210 ? 6.132 -13.457 -6.332 1.00 93.75 210 THR A C 1
ATOM 1529 O O . THR A 1 210 ? 6.077 -14.685 -6.372 1.00 93.75 210 THR A O 1
ATOM 1532 N N . THR A 1 211 ? 5.863 -12.687 -7.377 1.00 93.75 211 THR A N 1
ATOM 1533 C CA . THR A 1 211 ? 5.592 -13.222 -8.714 1.00 93.75 211 THR A CA 1
ATOM 1534 C C . THR A 1 211 ? 6.870 -13.708 -9.383 1.00 93.75 211 THR A C 1
ATOM 1536 O O . THR A 1 211 ? 7.975 -13.259 -9.067 1.00 93.75 211 THR A O 1
ATOM 1539 N N . ASP A 1 212 ? 6.715 -14.604 -10.354 1.00 93.44 212 ASP A N 1
ATOM 1540 C CA . ASP A 1 212 ? 7.807 -14.920 -11.260 1.00 93.44 212 ASP A CA 1
ATOM 1541 C C . ASP A 1 212 ? 8.188 -13.690 -12.092 1.00 93.44 212 ASP A C 1
ATOM 1543 O O . ASP A 1 212 ? 7.356 -12.863 -12.480 1.00 93.44 212 ASP A O 1
ATOM 1547 N N . ARG A 1 213 ? 9.480 -13.596 -12.404 1.00 92.62 213 ARG A N 1
ATOM 1548 C CA . ARG A 1 213 ? 10.019 -12.536 -13.251 1.00 92.62 213 ARG A CA 1
ATOM 1549 C C . ARG A 1 213 ? 9.399 -12.612 -14.647 1.00 92.62 213 ARG A C 1
ATOM 1551 O O . ARG A 1 213 ? 9.607 -13.588 -15.363 1.00 92.62 213 ARG A O 1
ATOM 1558 N N . THR A 1 214 ? 8.711 -11.546 -15.047 1.00 94.06 214 THR A N 1
ATOM 1559 C CA . THR A 1 214 ? 8.076 -11.414 -16.367 1.00 94.06 214 THR A CA 1
ATOM 1560 C C . THR A 1 214 ? 8.797 -10.342 -17.172 1.00 94.06 214 THR A C 1
ATOM 1562 O O . THR A 1 214 ? 8.966 -9.228 -16.683 1.00 94.06 214 THR A O 1
ATOM 1565 N N . CYS A 1 215 ? 9.255 -10.667 -18.382 1.00 92.19 215 CYS A N 1
ATOM 1566 C CA . CYS A 1 215 ? 10.047 -9.758 -19.212 1.00 92.19 215 CYS A CA 1
ATOM 1567 C C . CYS A 1 215 ? 9.314 -9.362 -20.496 1.00 92.19 215 CYS A C 1
ATOM 1569 O O . CYS A 1 215 ? 8.547 -10.150 -21.048 1.00 92.19 215 CYS A O 1
ATOM 1571 N N . ALA A 1 216 ? 9.579 -8.144 -20.961 1.00 88.44 216 ALA A N 1
ATOM 1572 C CA . ALA A 1 216 ? 9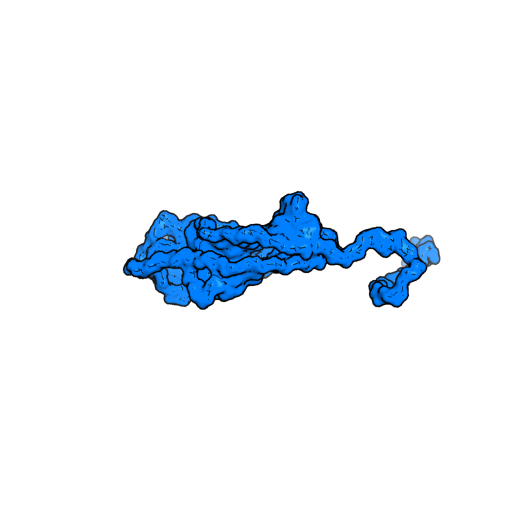.087 -7.593 -22.213 1.00 88.44 216 ALA A CA 1
ATOM 1573 C C . ALA A 1 216 ? 10.214 -6.839 -22.934 1.00 88.44 216 ALA A C 1
ATOM 1575 O O . ALA A 1 216 ? 11.088 -6.229 -22.306 1.00 88.44 216 ALA A O 1
ATOM 1576 N N . GLU A 1 217 ? 10.189 -6.864 -24.263 1.00 84.38 217 GLU A N 1
ATOM 1577 C CA . GLU A 1 217 ? 11.059 -6.022 -25.082 1.00 84.38 217 GLU A CA 1
ATOM 1578 C C . GLU A 1 217 ? 10.501 -4.598 -25.080 1.00 84.38 217 GLU A C 1
ATOM 1580 O O . GLU A 1 217 ? 9.341 -4.384 -25.417 1.00 84.38 217 GLU A O 1
ATOM 1585 N N . ALA A 1 218 ? 11.316 -3.623 -24.679 1.00 70.12 218 ALA A N 1
ATOM 1586 C CA . ALA A 1 218 ? 10.850 -2.249 -24.465 1.00 70.12 218 ALA A CA 1
ATOM 1587 C C . ALA A 1 218 ? 11.480 -1.229 -25.425 1.00 70.12 218 ALA A C 1
ATOM 1589 O O . ALA A 1 218 ? 11.186 -0.039 -25.339 1.00 70.12 218 ALA A O 1
ATOM 1590 N N . PHE A 1 219 ? 12.394 -1.660 -26.307 1.00 66.88 219 PHE A N 1
ATOM 1591 C CA . PHE A 1 219 ? 13.302 -0.735 -26.993 1.00 66.88 219 PHE A CA 1
ATOM 1592 C C . PHE A 1 219 ? 13.419 -0.887 -28.516 1.00 66.88 219 PHE A C 1
ATOM 1594 O O . PHE A 1 219 ? 14.340 -0.310 -29.098 1.00 66.88 219 PHE A O 1
ATOM 1601 N N . ASP A 1 220 ? 12.493 -1.543 -29.208 1.00 61.81 220 ASP A N 1
ATOM 1602 C CA . ASP A 1 220 ? 12.497 -1.526 -30.678 1.00 61.81 220 ASP A CA 1
ATOM 1603 C C . ASP A 1 220 ? 11.919 -0.197 -31.219 1.00 61.81 220 ASP A C 1
ATOM 1605 O O . ASP A 1 220 ? 10.839 0.233 -30.825 1.00 61.81 220 ASP A O 1
ATOM 1609 N N . GLY A 1 221 ? 12.649 0.496 -32.111 1.00 59.75 221 GLY A N 1
ATOM 1610 C CA . GLY A 1 221 ? 12.045 1.498 -33.008 1.00 59.75 221 GLY A CA 1
ATOM 1611 C C . GLY A 1 221 ? 12.204 3.013 -32.761 1.00 59.75 221 GLY A C 1
ATOM 1612 O O . GLY A 1 221 ? 11.591 3.758 -33.523 1.00 59.75 221 GLY A O 1
ATOM 1613 N N . CYS A 1 222 ? 13.006 3.545 -31.818 1.00 60.81 222 CYS A N 1
ATOM 1614 C CA . CYS A 1 222 ? 13.424 4.956 -31.992 1.00 60.81 222 CYS A CA 1
ATOM 1615 C C . CYS A 1 222 ? 14.412 5.014 -33.162 1.00 60.81 222 CYS A C 1
ATOM 1617 O O . CYS A 1 222 ? 15.299 4.157 -33.223 1.00 60.81 222 CYS A O 1
ATOM 1619 N N . PRO A 1 223 ? 14.314 6.031 -34.032 1.00 58.47 223 PRO A N 1
ATOM 1620 C CA . PRO A 1 223 ? 15.367 6.301 -34.989 1.00 58.47 223 PRO A CA 1
ATOM 1621 C C . PRO A 1 223 ? 16.669 6.491 -34.216 1.00 58.47 223 PRO A C 1
ATOM 1623 O O . PRO A 1 223 ? 16.741 7.275 -33.269 1.00 58.47 223 PRO A O 1
ATOM 1626 N N . ASP A 1 224 ? 17.680 5.725 -34.596 1.00 55.50 224 ASP A N 1
ATOM 1627 C CA . ASP A 1 224 ? 19.045 5.944 -34.162 1.00 55.50 224 ASP A CA 1
ATOM 1628 C C . ASP A 1 224 ? 19.389 7.428 -34.395 1.00 55.50 224 ASP A C 1
ATOM 1630 O O . ASP A 1 224 ? 19.037 7.990 -35.436 1.00 55.50 224 ASP A O 1
ATOM 1634 N N . ASP A 1 225 ? 20.137 8.069 -33.494 1.00 51.38 225 ASP A N 1
ATOM 1635 C CA . ASP A 1 225 ? 20.671 9.425 -33.733 1.00 51.38 225 ASP A CA 1
ATOM 1636 C C . ASP A 1 225 ? 21.549 9.499 -35.007 1.00 51.38 225 ASP A C 1
ATOM 1638 O O . ASP A 1 225 ? 21.917 10.579 -35.471 1.00 51.38 225 ASP A O 1
ATOM 1642 N N . THR A 1 226 ? 21.864 8.354 -35.623 1.00 49.16 226 THR A N 1
ATOM 1643 C CA . THR A 1 226 ? 22.491 8.259 -36.946 1.00 49.16 226 THR A CA 1
ATOM 1644 C C . THR A 1 226 ? 21.554 8.691 -38.085 1.00 49.16 226 THR A C 1
ATOM 1646 O O . THR A 1 226 ? 22.046 9.144 -39.118 1.00 49.16 226 THR A O 1
ATOM 1649 N N . GLY A 1 227 ? 20.230 8.667 -37.889 1.00 45.88 227 GLY A N 1
ATOM 1650 C CA . GLY A 1 227 ? 19.233 9.221 -38.813 1.00 45.88 227 GLY A CA 1
ATOM 1651 C C . GLY A 1 227 ? 19.142 10.753 -38.792 1.00 45.88 227 GLY A C 1
ATOM 1652 O O . GLY A 1 227 ? 18.622 11.351 -39.729 1.00 45.88 227 GLY A O 1
ATOM 1653 N N . LEU A 1 228 ? 19.702 11.410 -37.770 1.00 46.06 228 LEU A N 1
ATOM 1654 C CA . LEU A 1 228 ? 19.836 12.873 -37.721 1.00 46.06 228 LEU A CA 1
ATOM 1655 C C . LEU A 1 228 ? 21.162 13.378 -38.315 1.00 46.06 228 LEU A C 1
ATOM 1657 O O . LEU A 1 228 ? 21.379 14.588 -38.375 1.00 46.06 228 LEU A O 1
ATOM 1661 N N . GLN A 1 229 ? 22.044 12.482 -38.779 1.00 46.84 229 GLN A N 1
ATOM 1662 C CA . GLN A 1 229 ? 23.333 12.856 -39.382 1.00 46.84 229 GLN A CA 1
ATOM 1663 C C . GLN A 1 229 ? 23.586 12.290 -40.791 1.00 46.84 229 GLN A C 1
ATOM 1665 O O . GLN A 1 229 ? 24.684 12.468 -41.318 1.00 46.84 229 GLN A O 1
ATOM 1670 N N . GLY A 1 230 ? 22.601 11.671 -41.449 1.00 39.94 230 GLY A N 1
ATOM 1671 C CA . GLY A 1 230 ? 22.797 11.042 -42.759 1.00 39.94 230 GLY A CA 1
ATOM 1672 C C . GLY A 1 230 ? 21.757 11.417 -43.812 1.00 39.94 230 GLY A C 1
ATOM 1673 O O . GLY A 1 230 ? 20.708 10.799 -43.873 1.00 39.94 230 GLY A O 1
ATOM 1674 N N . ASN A 1 231 ? 22.143 12.338 -44.701 1.00 39.91 231 ASN A N 1
ATOM 1675 C CA . ASN A 1 231 ? 21.697 12.480 -46.096 1.00 39.91 231 ASN A CA 1
ATOM 1676 C C . ASN A 1 231 ? 20.254 12.955 -46.354 1.00 39.91 231 ASN A C 1
ATOM 1678 O O . ASN A 1 231 ? 19.298 12.194 -46.382 1.00 39.91 231 ASN A O 1
ATOM 1682 N N . ALA A 1 232 ? 20.140 14.242 -46.690 1.00 43.34 232 ALA A N 1
ATOM 1683 C CA . ALA A 1 232 ? 18.936 14.914 -47.181 1.00 43.34 232 ALA A CA 1
ATOM 1684 C C . ALA A 1 232 ? 18.493 14.497 -48.604 1.00 43.34 232 ALA A C 1
ATOM 1686 O O . ALA A 1 232 ? 17.850 15.281 -49.301 1.00 43.34 232 ALA A O 1
ATOM 1687 N N . GLU A 1 233 ? 18.820 13.294 -49.061 1.00 46.94 233 GLU A N 1
ATOM 1688 C CA . GLU A 1 233 ? 18.382 12.790 -50.359 1.00 46.94 233 GLU A CA 1
ATOM 1689 C C . GLU A 1 233 ? 17.878 11.359 -50.165 1.00 46.94 233 GLU A C 1
ATOM 1691 O O . GLU A 1 233 ? 18.642 10.486 -49.775 1.00 46.94 233 GLU A O 1
ATOM 1696 N N . GLU A 1 234 ? 16.591 11.156 -50.468 1.00 43.94 234 GLU A N 1
ATOM 1697 C CA . GLU A 1 234 ? 15.898 9.861 -50.594 1.00 43.94 234 GLU A CA 1
ATOM 1698 C C . GLU A 1 234 ? 15.174 9.296 -49.350 1.00 43.94 234 GLU A C 1
ATOM 1700 O O . GLU A 1 234 ? 15.383 8.148 -48.981 1.00 43.94 234 GLU A O 1
ATOM 1705 N N . ASP A 1 235 ? 14.199 10.032 -48.791 1.00 38.03 235 ASP A N 1
ATOM 1706 C CA . ASP A 1 235 ? 12.969 9.382 -48.288 1.00 38.03 235 ASP A CA 1
ATOM 1707 C C . ASP A 1 235 ? 11.731 10.320 -48.367 1.00 38.03 235 ASP A C 1
ATOM 1709 O O . ASP A 1 235 ? 11.745 11.409 -47.786 1.00 38.03 235 ASP A O 1
ATOM 1713 N N . PRO A 1 236 ? 10.660 9.978 -49.121 1.00 42.34 236 PRO A N 1
ATOM 1714 C CA . PRO A 1 236 ? 9.503 10.855 -49.346 1.00 42.34 236 PRO A CA 1
ATOM 1715 C C . PRO A 1 236 ? 8.372 10.758 -48.299 1.00 42.34 236 PRO A C 1
ATOM 1717 O O . PRO A 1 236 ? 7.305 11.339 -48.515 1.00 42.34 236 PRO A O 1
ATOM 1720 N N . SER A 1 237 ? 8.542 10.075 -47.165 1.00 44.34 237 SER A N 1
ATOM 1721 C CA . SER A 1 237 ? 7.516 10.034 -46.109 1.00 44.34 237 SER A CA 1
ATOM 1722 C C . SER A 1 237 ? 7.738 11.123 -45.058 1.00 44.34 237 SER A C 1
ATOM 1724 O O . SER A 1 237 ? 8.483 10.964 -44.095 1.00 44.34 237 SER A O 1
ATOM 1726 N N . GLY A 1 238 ? 7.074 12.259 -45.268 1.00 45.56 238 GLY A N 1
ATOM 1727 C CA . GLY A 1 238 ? 7.134 13.422 -44.396 1.00 45.56 238 GLY A CA 1
ATOM 1728 C C . GLY A 1 238 ? 6.588 13.196 -42.983 1.00 45.56 238 GLY A C 1
ATOM 1729 O O . GLY A 1 238 ? 5.421 12.869 -42.802 1.00 45.56 238 GLY A O 1
ATOM 1730 N N . CYS A 1 239 ? 7.411 13.546 -41.999 1.00 41.75 239 CYS A N 1
ATOM 1731 C CA . CYS A 1 239 ? 6.988 14.135 -40.732 1.00 41.75 239 CYS A CA 1
ATOM 1732 C C . CYS A 1 239 ? 7.804 15.419 -40.547 1.00 41.75 239 CYS A C 1
ATOM 1734 O O . CYS A 1 239 ? 8.897 15.420 -39.988 1.00 41.75 239 CYS A O 1
ATOM 1736 N N . GLY A 1 240 ? 7.299 16.520 -41.107 1.00 35.75 240 GLY A N 1
ATOM 1737 C CA . GLY A 1 240 ? 7.896 17.837 -40.937 1.00 35.75 240 GLY A CA 1
ATOM 1738 C C . GLY A 1 240 ? 7.706 18.323 -39.505 1.00 35.75 240 GLY A C 1
ATOM 1739 O O . GLY A 1 240 ? 6.612 18.747 -39.135 1.00 35.75 240 GLY A O 1
ATOM 1740 N N . CYS A 1 241 ? 8.774 18.317 -38.710 1.00 39.06 241 CYS A N 1
ATOM 1741 C CA . CYS A 1 241 ? 8.855 19.183 -37.543 1.00 39.06 241 CYS A CA 1
ATOM 1742 C C . CYS A 1 241 ? 8.922 20.628 -38.047 1.00 39.06 241 CYS A C 1
ATOM 1744 O O . CYS A 1 241 ? 9.936 21.072 -38.584 1.00 39.06 241 CYS A O 1
ATOM 1746 N N . ALA A 1 242 ? 7.818 21.356 -37.901 1.00 36.03 242 ALA A N 1
ATOM 1747 C CA . ALA A 1 242 ? 7.781 22.795 -38.082 1.00 36.03 242 ALA A CA 1
ATOM 1748 C C . ALA A 1 242 ? 8.636 23.462 -36.991 1.00 36.03 242 ALA A C 1
ATOM 1750 O O . ALA A 1 242 ? 8.151 23.771 -35.904 1.00 36.03 242 ALA A O 1
ATOM 1751 N N . THR A 1 243 ? 9.913 23.707 -37.275 1.00 40.69 243 THR A N 1
ATOM 1752 C CA . THR A 1 243 ? 10.696 24.720 -36.566 1.00 40.69 243 THR A CA 1
ATOM 1753 C C . THR A 1 243 ? 10.245 26.091 -37.063 1.00 40.69 243 THR A C 1
ATOM 1755 O O . THR A 1 243 ? 10.717 26.633 -38.060 1.00 40.69 243 THR A O 1
ATOM 1758 N N . GLY A 1 244 ? 9.247 26.649 -36.384 1.00 34.56 244 GLY A N 1
ATOM 1759 C CA . GLY A 1 244 ? 8.872 28.041 -36.562 1.00 34.56 244 GLY A CA 1
ATOM 1760 C C . GLY A 1 244 ? 9.954 28.963 -35.999 1.00 34.56 244 GLY A C 1
ATOM 1761 O O . GLY A 1 244 ? 10.120 29.037 -34.786 1.00 34.56 244 GLY A O 1
ATOM 1762 N N . GLY A 1 245 ? 10.613 29.721 -36.878 1.00 31.05 245 GLY A N 1
ATOM 1763 C CA . GLY A 1 245 ? 10.985 31.104 -36.574 1.00 31.05 245 GLY A CA 1
ATOM 1764 C C . GLY A 1 245 ? 12.468 31.438 -36.435 1.00 31.05 245 GLY A C 1
ATOM 1765 O O . GLY A 1 245 ? 12.875 31.942 -35.392 1.00 31.05 245 GLY A O 1
ATOM 1766 N N . ASP A 1 246 ? 13.236 31.334 -37.522 1.00 36.59 246 ASP A N 1
ATOM 1767 C CA . ASP A 1 246 ? 14.411 32.193 -37.712 1.00 36.59 246 ASP A CA 1
ATOM 1768 C C . ASP A 1 246 ? 13.953 33.630 -38.018 1.00 36.59 246 ASP A C 1
ATOM 1770 O O . ASP A 1 246 ? 13.733 34.033 -39.162 1.00 36.59 246 ASP A O 1
ATOM 1774 N N . GLY A 1 247 ? 13.785 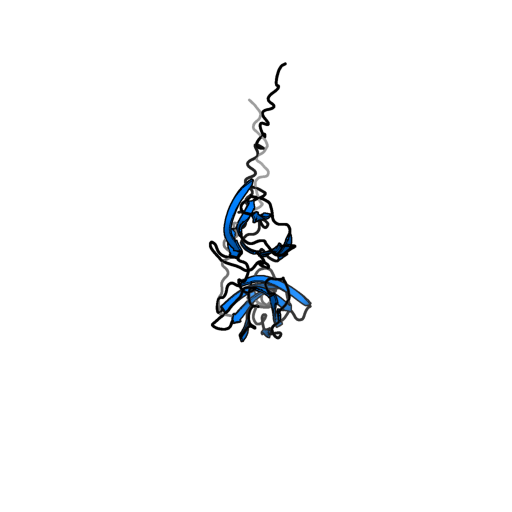34.427 -36.963 1.00 33.69 247 GLY A N 1
ATOM 1775 C CA . GLY A 1 247 ? 13.733 35.882 -37.055 1.00 33.69 247 GLY A CA 1
ATOM 1776 C C . GLY A 1 247 ? 15.148 36.438 -37.171 1.00 33.69 247 GLY A C 1
ATOM 1777 O O . GLY A 1 247 ? 15.814 36.661 -36.162 1.00 33.69 247 GLY A O 1
ATOM 1778 N N . GLY A 1 248 ? 15.609 36.671 -38.399 1.00 35.41 248 GLY A N 1
ATOM 1779 C CA . GLY A 1 248 ? 16.887 37.321 -38.669 1.00 35.41 248 GLY A CA 1
ATOM 1780 C C . GLY A 1 248 ? 16.992 38.708 -38.027 1.00 35.41 248 GLY A C 1
ATOM 1781 O O . GLY A 1 248 ? 16.162 39.581 -38.268 1.00 35.41 248 GLY A O 1
ATOM 1782 N N . TRP A 1 249 ? 18.060 38.930 -37.259 1.00 36.12 249 TRP A N 1
ATOM 1783 C CA . TRP A 1 249 ? 18.532 40.263 -36.892 1.00 36.12 249 TRP A CA 1
ATOM 1784 C C . TRP A 1 249 ? 19.974 40.428 -37.362 1.00 36.12 249 TRP A C 1
ATOM 1786 O O . TRP A 1 249 ? 20.920 39.829 -36.858 1.00 36.12 249 TRP A O 1
ATOM 1796 N N . THR A 1 250 ? 20.111 41.264 -38.381 1.00 42.22 250 THR A N 1
ATOM 1797 C CA . THR A 1 250 ? 21.353 41.780 -38.943 1.00 42.22 250 THR A CA 1
ATOM 1798 C C . THR A 1 250 ? 22.194 42.495 -37.880 1.00 42.22 250 THR A C 1
ATOM 1800 O O . THR A 1 250 ? 21.833 43.578 -37.419 1.00 42.22 250 THR A O 1
ATOM 1803 N N . LEU A 1 251 ? 23.365 41.943 -37.553 1.00 46.28 251 LEU A N 1
ATOM 1804 C CA . LEU A 1 251 ? 24.452 42.627 -36.840 1.00 46.28 251 LEU A CA 1
ATOM 1805 C C . LEU A 1 251 ? 25.231 43.555 -37.789 1.00 46.28 251 LEU A C 1
ATOM 1807 O O . LEU A 1 251 ? 26.409 43.348 -38.067 1.00 46.28 251 LEU A O 1
ATOM 1811 N N . ALA A 1 252 ? 24.576 44.597 -38.300 1.00 48.84 252 ALA A N 1
ATOM 1812 C CA . ALA A 1 252 ? 25.257 45.684 -38.999 1.00 48.84 252 ALA A CA 1
ATOM 1813 C C . ALA A 1 252 ? 24.443 46.980 -38.916 1.00 48.84 252 ALA A C 1
ATOM 1815 O O . ALA A 1 252 ? 23.593 47.254 -39.757 1.00 48.84 252 ALA A O 1
ATOM 1816 N N . GLY A 1 253 ? 24.745 47.799 -37.907 1.00 42.38 253 GLY A N 1
ATOM 1817 C CA . GLY A 1 253 ? 24.369 49.213 -37.898 1.00 42.38 253 GLY A CA 1
ATOM 1818 C C . GLY A 1 253 ? 23.543 49.643 -36.697 1.00 42.38 253 GLY A C 1
ATOM 1819 O O . GLY A 1 253 ? 22.341 49.800 -36.824 1.00 42.38 253 GLY A O 1
ATOM 1820 N N . LEU A 1 254 ? 24.196 49.901 -35.557 1.00 42.59 254 LEU A N 1
ATOM 1821 C CA . LEU A 1 254 ? 23.765 50.910 -34.569 1.00 42.59 254 LEU A CA 1
ATOM 1822 C C . LEU A 1 254 ? 24.837 51.123 -33.482 1.00 42.59 254 LEU A C 1
ATOM 1824 O O . LEU A 1 254 ? 24.568 51.119 -32.289 1.00 42.59 254 LEU A O 1
ATOM 1828 N N . ALA A 1 255 ? 26.083 51.361 -33.903 1.00 45.12 255 ALA A N 1
ATOM 1829 C CA . ALA A 1 255 ? 27.163 51.823 -33.020 1.00 45.12 255 ALA A CA 1
ATOM 1830 C C . ALA A 1 255 ? 27.379 53.355 -33.079 1.00 45.12 255 ALA A C 1
ATOM 1832 O O . ALA A 1 255 ? 28.447 53.844 -32.727 1.00 45.12 255 ALA A O 1
ATOM 1833 N N . LEU A 1 256 ? 26.389 54.142 -33.531 1.00 46.03 256 LEU A N 1
ATOM 1834 C CA . LEU A 1 256 ? 26.559 55.587 -33.792 1.00 46.03 256 LEU A CA 1
ATOM 1835 C C . LEU A 1 256 ? 25.474 56.511 -33.204 1.00 46.03 256 LEU A C 1
ATOM 1837 O O . LEU A 1 256 ? 25.322 57.640 -33.660 1.00 46.03 256 LEU A O 1
ATOM 1841 N N . ALA A 1 257 ? 24.756 56.093 -32.156 1.00 43.09 257 ALA A N 1
ATOM 1842 C CA . ALA A 1 257 ? 23.695 56.914 -31.549 1.00 43.09 257 ALA A CA 1
ATOM 1843 C C . ALA A 1 257 ? 23.823 57.148 -30.028 1.00 43.09 257 ALA A C 1
ATOM 1845 O O . ALA A 1 257 ? 22.823 57.385 -29.359 1.00 43.09 257 ALA A O 1
ATOM 1846 N N . LEU A 1 258 ? 25.043 57.151 -29.470 1.00 49.06 258 LEU A N 1
ATOM 1847 C CA . LEU A 1 258 ? 25.299 57.569 -28.075 1.00 49.06 258 LEU A CA 1
ATOM 1848 C C . LEU A 1 258 ? 26.236 58.781 -27.934 1.00 49.06 258 LEU A C 1
ATOM 1850 O O . LEU A 1 258 ? 26.860 58.989 -26.898 1.00 49.06 258 LEU A O 1
ATOM 1854 N N . LEU A 1 259 ? 26.278 59.657 -28.941 1.00 51.19 259 LEU A N 1
ATOM 1855 C CA . LEU A 1 259 ? 26.919 60.970 -28.826 1.00 51.19 259 LEU A CA 1
ATOM 1856 C C . LEU A 1 259 ? 26.043 62.055 -29.455 1.00 51.19 259 LEU A C 1
ATOM 1858 O O . LEU A 1 259 ? 26.169 62.339 -30.641 1.00 51.19 259 LEU A O 1
ATOM 1862 N N . ARG A 1 260 ? 25.187 62.676 -28.630 1.00 47.19 260 ARG A N 1
ATOM 1863 C CA . ARG A 1 260 ? 24.848 64.122 -28.600 1.00 47.19 260 ARG A CA 1
ATOM 1864 C C . ARG A 1 260 ? 23.413 64.357 -28.125 1.00 47.19 260 ARG A C 1
ATOM 1866 O O . ARG A 1 260 ? 22.520 64.636 -28.916 1.00 47.19 260 ARG A O 1
ATOM 1873 N N . ARG A 1 261 ? 23.224 64.426 -26.805 1.00 43.22 261 ARG A N 1
ATOM 1874 C CA . ARG A 1 261 ? 22.281 65.406 -26.242 1.00 43.22 261 ARG A CA 1
ATOM 1875 C C . ARG A 1 261 ? 22.662 65.818 -24.822 1.00 43.22 261 ARG A C 1
ATOM 1877 O O . ARG A 1 261 ? 21.982 65.520 -23.853 1.00 43.22 261 ARG A O 1
ATOM 1884 N N . ARG A 1 262 ? 23.769 66.557 -24.715 1.00 49.78 262 ARG A N 1
ATOM 1885 C CA . ARG A 1 262 ? 24.037 67.437 -23.573 1.00 49.78 262 ARG A CA 1
ATOM 1886 C C . ARG A 1 262 ? 24.556 68.768 -24.110 1.00 49.78 262 ARG A C 1
ATOM 1888 O O . ARG A 1 262 ? 25.721 68.859 -24.479 1.00 49.78 262 ARG A O 1
ATOM 1895 N N . ARG A 1 263 ? 23.638 69.732 -24.251 1.00 46.50 263 ARG A N 1
ATOM 1896 C CA . ARG A 1 263 ? 23.817 71.201 -24.251 1.00 46.50 263 ARG A CA 1
ATOM 1897 C C . ARG A 1 263 ? 22.518 71.852 -24.742 1.00 46.50 263 ARG A C 1
ATOM 1899 O O . ARG A 1 263 ? 22.325 72.007 -25.944 1.00 46.50 263 ARG A O 1
ATOM 1906 N N . ARG A 1 264 ? 21.633 72.194 -23.813 1.00 44.19 264 ARG A N 1
ATOM 1907 C CA . ARG A 1 264 ? 21.339 73.579 -23.423 1.00 44.19 264 ARG A CA 1
ATOM 1908 C C . ARG A 1 264 ? 21.018 73.567 -21.939 1.00 44.19 264 ARG A C 1
ATOM 1910 O O . ARG A 1 264 ? 20.412 72.560 -21.515 1.00 44.19 264 ARG A O 1
#

Secondary structure (DSSP, 8-state):
-------------------SSPPPEEEEEESPTTEEE-TT--EEEEEESSS-PPEEEEEETT-PBPPEEEEEETTEEEEEESSPPPSEEEEEEEE-TTT--EEEEEEEEE-TTPPPPPPPPPPSEEEEEEEEE-SSSSEEEEEEEEEPPSS--S-EEEEEEEEETTS-EEEEEEEE-S-SEEEEEEEEES-SEEEEEEEEE-TTS-EEEEPPPEEEE--S-PPPGGGGSS-SSS------------------S-SS-SS-----

Foldseek 3Di:
DDDDDPPPPPPDPPDPPVPVWDAWAWPDKPPAAAAEAAQFFKIKTATDTDRDAFDKFKAFPVRDTADFDWDDDQRMIITGGPDGHDFGKMWIWTAHPVVRDIDTDHIYTHDHPGDHQDWWDEWPDKDKDWAFDPPPATKIKIKIKTFGDQATTAKWWKKKWKAAPVGWIDIHIDIDDRDRMDIDIDMTHDHQKIKIKIFTAGNVRHGPDIDDIDMDGHDPDDPDCVVVVDDPDDDDDDDDPPPPDPPDDDPDDDPPPPDDDDDD